Protein AF-A0A3C1WWP8-F1 (afdb_monomer_lite)

Sequence (237 aa):
AILLCWAIPAGISGGAQYQHDIFWGQTANRMVNSFAHNRPQWWYLEMAPLLIFPWFFVPSFWKLIFQRSSKRLSEGLKFSMAWFFPVFIAFSFISGKQVHYLLPIYPALTLMIASEFDRIKKILWYDHAAIALPLLAVGSVFYYLNESHHINDLAPWMNSLPIQNSFILVLGALLLFIWKVEDTISFLWKLVAANILVISILFLGVIYQTGNAYDLREVSRQIKVIEAKGLPLAYLG

Structure (mmCIF, N/CA/C/O backbone):
data_AF-A0A3C1WWP8-F1
#
_entry.id   AF-A0A3C1WWP8-F1
#
loop_
_atom_site.group_PDB
_atom_site.id
_atom_site.type_symbol
_atom_site.label_atom_id
_atom_site.label_alt_id
_atom_site.label_comp_id
_atom_site.label_asym_id
_atom_site.label_entity_id
_atom_site.label_seq_id
_atom_site.pdbx_PDB_ins_code
_atom_site.Cartn_x
_atom_site.Cartn_y
_atom_site.Cartn_z
_atom_site.occupancy
_atom_site.B_iso_or_equiv
_atom_site.auth_seq_id
_atom_site.auth_comp_id
_atom_site.auth_asym_id
_atom_site.auth_atom_id
_atom_site.pdbx_PDB_model_num
ATOM 1 N N . ALA A 1 1 ? -11.872 14.841 -26.771 1.00 65.31 1 ALA A N 1
ATOM 2 C CA . ALA A 1 1 ? -11.623 15.926 -27.744 1.00 65.31 1 ALA A CA 1
ATOM 3 C C . ALA A 1 1 ? -10.225 16.527 -27.572 1.00 65.31 1 ALA A C 1
ATOM 5 O O . ALA A 1 1 ? -9.421 16.367 -28.472 1.00 65.31 1 ALA A O 1
ATOM 6 N N . ILE A 1 2 ? -9.888 17.105 -26.411 1.00 83.12 2 ILE A N 1
ATOM 7 C CA . ILE A 1 2 ? -8.629 17.854 -26.193 1.00 83.12 2 ILE A CA 1
ATOM 8 C C . ILE A 1 2 ? -7.353 17.041 -26.493 1.00 83.12 2 ILE A C 1
ATOM 10 O O . ILE A 1 2 ? -6.503 17.511 -27.237 1.00 83.12 2 ILE A O 1
ATOM 14 N N . LEU A 1 3 ? -7.235 15.804 -25.989 1.00 85.31 3 LEU A N 1
ATOM 15 C CA . LEU A 1 3 ? -6.058 14.956 -26.255 1.00 85.31 3 LEU A CA 1
ATOM 16 C C . LEU A 1 3 ? -5.887 14.616 -27.743 1.00 85.31 3 LEU A C 1
ATOM 18 O O . LEU A 1 3 ? -4.768 14.567 -28.243 1.00 85.31 3 LEU A O 1
ATOM 22 N N . LEU A 1 4 ? -6.994 14.422 -28.463 1.00 89.12 4 LEU A N 1
ATOM 23 C CA . LEU A 1 4 ? -6.969 14.094 -29.889 1.00 89.12 4 LEU A CA 1
ATOM 24 C C . LEU A 1 4 ? -6.578 15.301 -30.747 1.00 89.12 4 LEU A C 1
ATOM 26 O O . LEU A 1 4 ? -5.902 15.118 -31.753 1.00 89.12 4 LEU A O 1
ATOM 30 N N . CYS A 1 5 ? -6.927 16.522 -30.326 1.00 92.75 5 CYS A N 1
ATOM 31 C CA . CYS A 1 5 ? -6.513 17.748 -31.014 1.00 92.75 5 CYS A CA 1
ATOM 32 C C . CYS A 1 5 ? -4.988 17.915 -31.069 1.00 92.75 5 CYS A C 1
ATOM 34 O O . CYS A 1 5 ? -4.493 18.601 -31.954 1.00 92.75 5 CYS A O 1
ATOM 36 N N . TRP A 1 6 ? -4.251 17.288 -30.149 1.00 92.75 6 TRP A N 1
ATOM 37 C CA . TRP A 1 6 ? -2.791 17.234 -30.184 1.00 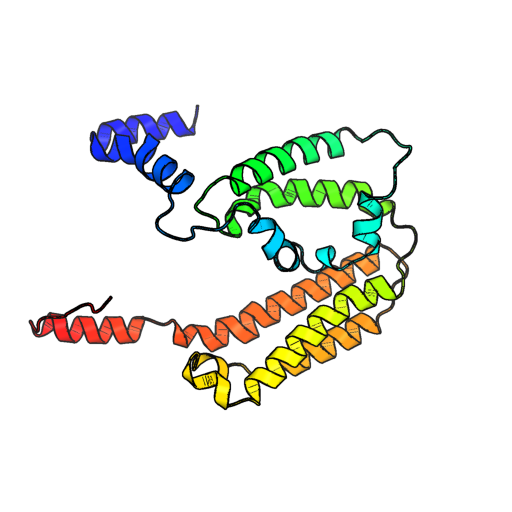92.75 6 TRP A CA 1
ATOM 38 C C . TRP A 1 6 ? -2.266 15.928 -30.799 1.00 92.75 6 TRP A C 1
ATOM 40 O O . TRP A 1 6 ? -1.397 15.965 -31.670 1.00 92.75 6 TRP A O 1
ATOM 50 N N . ALA A 1 7 ? -2.813 14.777 -30.393 1.00 89.88 7 ALA A N 1
ATOM 51 C CA . ALA A 1 7 ? -2.313 13.470 -30.820 1.00 89.88 7 ALA A CA 1
ATOM 52 C C . ALA A 1 7 ? -2.472 13.234 -32.331 1.00 89.88 7 ALA A C 1
ATOM 54 O O . ALA A 1 7 ? -1.613 12.600 -32.941 1.00 89.88 7 ALA A O 1
ATOM 55 N N . ILE A 1 8 ? -3.542 13.756 -32.948 1.00 91.00 8 ILE A N 1
ATOM 56 C CA . ILE A 1 8 ? -3.782 13.602 -34.390 1.00 91.00 8 ILE A CA 1
ATOM 57 C C . ILE A 1 8 ? -2.729 14.373 -35.209 1.00 91.00 8 ILE A C 1
ATOM 59 O O . ILE A 1 8 ? -2.048 13.725 -36.004 1.00 91.00 8 ILE A O 1
ATOM 63 N N . PRO A 1 9 ? -2.509 15.694 -35.013 1.00 93.56 9 PRO A N 1
ATOM 64 C CA . PRO A 1 9 ? -1.421 16.400 -35.694 1.00 93.56 9 PRO A CA 1
ATOM 65 C C . PRO A 1 9 ? -0.040 15.794 -35.433 1.00 93.56 9 PRO A C 1
ATOM 67 O O . PRO A 1 9 ? 0.730 15.625 -36.372 1.00 93.56 9 PRO A O 1
ATOM 70 N N . ALA A 1 10 ? 0.259 15.408 -34.187 1.00 91.44 10 ALA A N 1
ATOM 71 C CA . ALA A 1 10 ? 1.539 14.789 -33.843 1.00 91.44 10 ALA A CA 1
ATOM 72 C C . ALA A 1 10 ? 1.758 13.461 -34.589 1.00 91.44 10 ALA A C 1
ATOM 74 O O . ALA A 1 10 ? 2.837 13.230 -35.130 1.00 91.44 10 ALA A O 1
ATOM 75 N N . GLY A 1 11 ? 0.725 12.614 -34.664 1.00 91.56 11 GLY A N 1
ATOM 76 C CA . GLY A 1 11 ? 0.753 11.373 -35.437 1.00 91.56 11 GLY A CA 1
ATOM 77 C C . GLY A 1 11 ? 1.018 11.622 -36.922 1.00 91.56 11 GLY A C 1
ATOM 78 O O . GLY A 1 11 ? 1.901 10.991 -37.494 1.00 91.56 11 GLY A O 1
ATOM 79 N N . ILE A 1 12 ? 0.317 12.591 -37.523 1.00 92.81 12 ILE A N 1
ATOM 80 C CA . ILE A 1 12 ? 0.499 12.960 -38.937 1.00 92.81 12 ILE A CA 1
ATOM 81 C C . ILE A 1 12 ? 1.927 13.467 -39.193 1.00 92.81 12 ILE A C 1
ATOM 83 O O . ILE A 1 12 ? 2.562 13.052 -40.161 1.00 92.81 12 ILE A O 1
ATOM 87 N N . SER A 1 13 ? 2.458 14.334 -38.326 1.00 93.06 13 SER A N 1
ATOM 88 C CA . SER A 1 13 ? 3.805 14.899 -38.482 1.00 93.06 13 SER A CA 1
ATOM 89 C C . SER A 1 13 ? 4.936 13.903 -38.200 1.00 93.06 13 SER A C 1
ATOM 91 O O . SER A 1 13 ? 6.016 14.048 -38.765 1.00 93.06 13 SER A O 1
ATOM 93 N N . GLY A 1 14 ? 4.718 12.902 -37.341 1.00 87.75 14 GLY A N 1
ATOM 94 C CA . GLY A 1 14 ? 5.740 11.920 -36.953 1.00 87.75 14 GLY A CA 1
ATOM 95 C C . GLY A 1 14 ? 5.905 10.733 -37.912 1.00 87.75 14 GLY A C 1
ATOM 96 O O . GLY A 1 14 ? 6.805 9.916 -37.720 1.00 87.75 14 GLY A O 1
ATOM 97 N N . GLY A 1 15 ? 5.059 10.623 -38.939 1.00 91.06 15 GLY A N 1
ATOM 98 C CA . GLY A 1 15 ? 5.089 9.533 -39.916 1.00 91.06 15 GLY A CA 1
ATOM 99 C C . GLY A 1 15 ? 4.383 8.252 -39.451 1.00 91.06 15 GLY A C 1
ATOM 100 O O . GLY A 1 15 ? 3.985 8.108 -38.295 1.00 91.06 15 GLY A O 1
ATOM 101 N N . ALA A 1 16 ? 4.226 7.293 -40.372 1.00 88.62 16 ALA A N 1
ATOM 102 C CA . ALA A 1 16 ? 3.366 6.117 -40.186 1.00 88.62 16 ALA A CA 1
ATOM 103 C C . ALA A 1 16 ? 3.735 5.257 -38.963 1.00 88.62 16 ALA A C 1
ATOM 105 O O . ALA A 1 16 ? 2.846 4.798 -38.247 1.00 88.62 16 ALA A O 1
ATOM 106 N N . GLN A 1 17 ? 5.033 5.080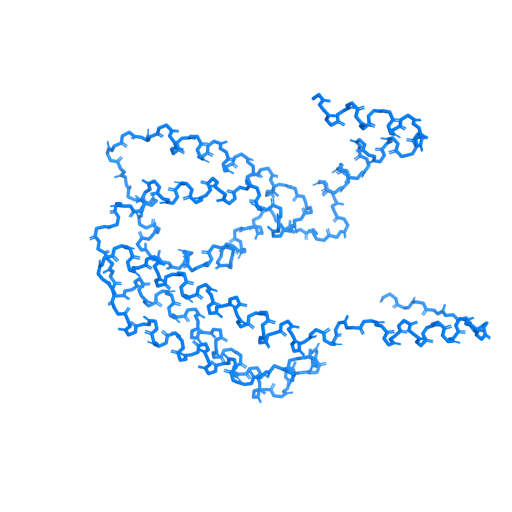 -38.692 1.00 86.38 17 GLN A N 1
ATOM 107 C CA . GLN A 1 17 ? 5.503 4.314 -37.536 1.00 86.38 17 GLN A CA 1
ATOM 108 C C . GLN A 1 17 ? 5.141 5.007 -36.215 1.00 86.38 17 GLN A C 1
ATOM 110 O O . GLN A 1 17 ? 4.566 4.388 -35.325 1.00 86.38 17 GLN A O 1
ATOM 115 N N . TYR A 1 18 ? 5.408 6.310 -36.103 1.00 86.50 18 TYR A N 1
ATOM 116 C CA . TYR A 1 18 ? 5.079 7.085 -34.907 1.00 86.50 18 TYR A CA 1
ATOM 117 C C . TYR A 1 18 ? 3.568 7.158 -34.670 1.00 86.50 18 TYR A C 1
ATOM 119 O O . TYR A 1 18 ? 3.104 6.994 -33.542 1.00 86.50 18 TYR A O 1
ATOM 127 N N . GLN A 1 19 ? 2.790 7.352 -35.738 1.00 88.06 19 GLN A N 1
ATOM 128 C CA . GLN A 1 19 ? 1.333 7.344 -35.677 1.00 88.06 19 GLN A CA 1
ATOM 129 C C . GLN A 1 19 ? 0.798 5.994 -35.187 1.00 88.06 19 GLN A C 1
ATOM 131 O O . GLN A 1 19 ? -0.071 5.950 -34.315 1.00 88.06 19 GLN A O 1
ATOM 136 N N . HIS A 1 20 ? 1.322 4.888 -35.717 1.00 85.69 20 HIS A N 1
ATOM 137 C CA . HIS A 1 20 ? 0.969 3.564 -35.227 1.00 85.69 20 HIS A CA 1
ATOM 138 C C . HIS A 1 20 ? 1.316 3.422 -33.741 1.00 85.69 20 HIS A C 1
ATOM 140 O O . HIS A 1 20 ? 0.488 2.960 -32.959 1.00 85.69 20 HIS A O 1
ATOM 146 N N . ASP A 1 21 ? 2.497 3.864 -33.317 1.00 84.06 21 ASP A N 1
ATOM 147 C CA . ASP A 1 21 ? 2.968 3.669 -31.947 1.00 84.06 21 ASP A CA 1
ATOM 148 C C . ASP A 1 21 ? 2.209 4.509 -30.912 1.00 84.06 21 ASP A C 1
ATOM 150 O O . ASP A 1 21 ? 1.897 3.990 -29.836 1.00 84.06 21 ASP A O 1
ATOM 154 N N . ILE A 1 22 ? 1.857 5.760 -31.232 1.00 84.38 22 ILE A N 1
ATOM 155 C CA . ILE A 1 22 ? 1.133 6.656 -30.316 1.00 84.38 22 ILE A CA 1
ATOM 156 C C . ILE A 1 22 ? -0.338 6.254 -30.130 1.00 84.38 22 ILE A C 1
ATOM 158 O O . ILE A 1 22 ? -0.880 6.408 -29.036 1.00 84.38 22 ILE A O 1
ATOM 162 N N . PHE A 1 23 ? -0.986 5.720 -31.171 1.00 83.38 23 PHE A N 1
ATOM 163 C CA . PHE A 1 23 ? -2.392 5.308 -31.102 1.00 83.38 23 PHE A CA 1
ATOM 164 C C . PHE A 1 23 ? -2.573 3.831 -30.743 1.00 83.38 23 PHE A C 1
ATOM 166 O O . PHE A 1 23 ? -3.596 3.471 -30.159 1.00 83.38 23 PHE A O 1
ATOM 173 N N . TRP A 1 24 ? -1.606 2.978 -31.083 1.00 75.69 24 TRP A N 1
ATOM 174 C CA . TRP A 1 24 ? -1.762 1.528 -30.997 1.00 75.69 24 TRP A CA 1
ATOM 175 C C . TRP A 1 24 ? -0.546 0.814 -30.400 1.00 75.69 24 TRP A C 1
ATOM 177 O O . TRP A 1 24 ? -0.678 0.151 -29.372 1.00 75.69 24 TRP A O 1
ATOM 187 N N . GLY A 1 25 ? 0.643 0.964 -30.988 1.00 65.50 25 GLY A N 1
ATOM 188 C CA . GLY A 1 25 ? 1.820 0.138 -30.695 1.00 65.50 25 GLY A CA 1
ATOM 189 C C . GLY A 1 25 ? 2.287 0.168 -29.236 1.00 65.50 25 GLY A C 1
ATOM 190 O O . GLY A 1 25 ? 2.638 -0.880 -28.691 1.00 65.50 25 GLY A O 1
ATOM 191 N N . GLN A 1 26 ? 2.240 1.324 -28.565 1.00 65.62 26 GLN A N 1
ATOM 192 C CA . GLN A 1 26 ? 2.641 1.438 -27.155 1.00 65.62 26 GLN A CA 1
ATOM 193 C C . GLN A 1 26 ? 1.543 0.999 -26.174 1.00 65.62 26 GLN A C 1
ATOM 195 O O . GLN A 1 26 ? 1.857 0.529 -25.082 1.00 65.62 26 GLN A O 1
ATOM 200 N N . THR A 1 27 ? 0.266 1.112 -26.548 1.00 63.62 27 THR A N 1
ATOM 201 C CA . THR A 1 27 ? -0.869 0.821 -25.655 1.00 63.62 27 THR A CA 1
ATOM 202 C C . THR A 1 27 ? -1.322 -0.634 -25.786 1.00 63.62 27 THR A C 1
ATOM 204 O O . THR A 1 27 ? -1.465 -1.324 -24.780 1.00 63.62 27 THR A O 1
ATOM 207 N N . ALA A 1 28 ? -1.477 -1.155 -27.006 1.00 62.69 28 ALA A N 1
ATOM 208 C CA . ALA A 1 28 ? -1.952 -2.519 -27.247 1.00 62.69 28 ALA A CA 1
ATOM 209 C C . ALA A 1 28 ? -0.933 -3.587 -26.805 1.00 62.69 28 ALA A C 1
ATOM 211 O O . ALA A 1 28 ? -1.295 -4.528 -26.095 1.00 62.69 28 ALA A O 1
ATOM 212 N N . ASN A 1 29 ? 0.355 -3.408 -27.132 1.00 61.41 29 ASN A N 1
ATOM 213 C CA . ASN A 1 29 ? 1.401 -4.368 -26.753 1.00 61.41 29 ASN A CA 1
ATOM 214 C C . ASN A 1 29 ? 1.619 -4.428 -25.233 1.00 61.41 29 ASN A C 1
ATOM 216 O O . ASN A 1 29 ? 1.821 -5.510 -24.687 1.00 61.41 29 ASN A O 1
ATOM 220 N N . ARG A 1 30 ? 1.510 -3.293 -24.525 1.00 61.41 30 ARG A N 1
ATOM 221 C CA . ARG A 1 30 ? 1.614 -3.249 -23.053 1.00 61.41 30 ARG A CA 1
ATOM 222 C C . ARG A 1 30 ? 0.369 -3.789 -22.344 1.00 61.41 30 ARG A C 1
ATOM 224 O O . ARG A 1 30 ? 0.475 -4.233 -21.202 1.00 61.41 30 ARG A O 1
ATOM 231 N N . MET A 1 31 ? -0.797 -3.767 -22.996 1.00 59.16 31 MET A N 1
ATOM 232 C CA . MET A 1 31 ? -2.032 -4.290 -22.410 1.00 59.16 31 MET A CA 1
ATOM 233 C C . MET A 1 31 ? -2.119 -5.816 -22.465 1.00 59.16 31 MET A C 1
ATOM 235 O O . MET A 1 31 ? -2.488 -6.430 -21.464 1.00 59.16 31 MET A O 1
ATOM 239 N N . VAL A 1 32 ? -1.728 -6.440 -23.578 1.00 60.03 32 VAL A N 1
ATOM 240 C CA . VAL A 1 32 ? -1.953 -7.883 -23.798 1.00 60.03 32 VAL A CA 1
ATOM 241 C C . VAL A 1 32 ? -0.740 -8.742 -23.431 1.00 60.03 32 VAL A C 1
ATOM 243 O O . VAL A 1 32 ? -0.907 -9.727 -22.721 1.00 60.03 32 VAL A O 1
ATOM 246 N N . ASN A 1 33 ? 0.470 -8.355 -23.848 1.00 60.59 33 ASN A N 1
ATOM 247 C CA . ASN A 1 33 ? 1.702 -9.116 -23.613 1.00 60.59 33 ASN A CA 1
ATOM 248 C C . ASN A 1 33 ? 2.842 -8.173 -23.227 1.00 60.59 33 ASN A C 1
ATOM 250 O O . ASN A 1 33 ? 3.766 -7.929 -24.005 1.00 60.59 33 ASN A O 1
ATOM 254 N N . SER A 1 34 ? 2.775 -7.608 -22.022 1.00 60.19 34 SER A N 1
ATOM 255 C CA . SER A 1 34 ? 3.854 -6.745 -21.553 1.00 60.19 34 SER A CA 1
ATOM 256 C C . SER A 1 34 ? 5.160 -7.534 -21.411 1.00 60.19 34 SER A C 1
ATOM 258 O O . SER A 1 34 ? 5.261 -8.440 -20.586 1.00 60.19 34 SER A O 1
ATOM 260 N N . PHE A 1 35 ? 6.179 -7.159 -22.190 1.00 59.97 35 PHE A N 1
ATOM 261 C CA . PHE A 1 35 ? 7.531 -7.735 -22.124 1.00 59.97 35 PHE A CA 1
ATOM 262 C C . PHE A 1 35 ? 8.200 -7.540 -20.751 1.00 59.97 35 PHE A C 1
ATOM 264 O O . PHE A 1 35 ? 9.035 -8.341 -20.347 1.00 59.97 35 PHE A O 1
ATOM 271 N N . ALA A 1 36 ? 7.813 -6.493 -20.016 1.00 59.41 36 ALA A N 1
ATOM 272 C CA . ALA A 1 36 ? 8.288 -6.191 -18.667 1.00 59.41 36 ALA A CA 1
ATOM 273 C C . ALA A 1 36 ? 7.100 -6.046 -17.703 1.00 59.41 36 ALA A C 1
ATOM 275 O O . ALA A 1 36 ? 6.040 -5.563 -18.093 1.00 59.41 36 ALA A O 1
ATOM 276 N N . HIS A 1 37 ? 7.268 -6.406 -16.428 1.00 74.00 37 HIS A N 1
ATOM 277 C CA . HIS A 1 37 ? 6.203 -6.320 -15.410 1.00 74.00 37 HIS A CA 1
ATOM 278 C C . HIS A 1 37 ? 4.937 -7.134 -15.734 1.00 74.00 37 HIS A C 1
ATOM 280 O O . HIS A 1 37 ? 3.833 -6.732 -15.364 1.00 74.00 37 HIS A O 1
ATOM 286 N N . ASN A 1 38 ? 5.088 -8.278 -16.408 1.00 83.31 38 ASN A N 1
ATOM 287 C CA . ASN A 1 38 ? 3.998 -9.235 -16.549 1.00 83.31 38 ASN A CA 1
ATOM 288 C C . ASN A 1 38 ? 3.677 -9.836 -15.172 1.00 83.31 38 ASN A C 1
ATOM 290 O O . ASN A 1 38 ? 4.540 -10.437 -14.527 1.00 83.31 38 ASN A O 1
ATOM 294 N N . ARG A 1 39 ? 2.455 -9.611 -14.691 1.00 88.62 39 ARG A N 1
ATOM 295 C CA . ARG A 1 39 ? 2.005 -10.022 -13.357 1.00 88.62 39 ARG A CA 1
ATOM 296 C C . ARG A 1 39 ? 0.637 -10.701 -13.451 1.00 88.62 39 ARG A C 1
ATOM 298 O O . ARG A 1 39 ? -0.180 -10.289 -14.284 1.00 88.62 39 ARG A O 1
ATOM 305 N N . PRO A 1 40 ? 0.343 -11.684 -12.581 1.00 91.19 40 PRO A N 1
ATOM 306 C CA . PRO A 1 40 ? -0.938 -12.384 -12.601 1.00 91.19 40 PRO A CA 1
ATOM 307 C C . PRO A 1 40 ? -2.123 -11.430 -12.393 1.00 91.19 40 PRO A C 1
ATOM 309 O O . PRO A 1 40 ? -1.973 -10.308 -11.902 1.00 91.19 40 PRO A O 1
ATOM 312 N N . GLN A 1 41 ? -3.326 -11.870 -12.765 1.00 91.88 41 GLN A N 1
ATOM 313 C CA . GLN A 1 41 ? -4.537 -11.038 -12.697 1.00 91.88 41 GLN A CA 1
ATOM 314 C C . GLN A 1 41 ? -4.888 -10.607 -11.263 1.00 91.88 41 GLN A C 1
ATOM 316 O O . GLN A 1 41 ? -5.432 -9.529 -11.053 1.00 91.88 41 GLN A O 1
ATOM 321 N N . TRP A 1 42 ? -4.510 -11.405 -10.264 1.00 94.00 42 TRP A N 1
ATOM 322 C CA . TRP A 1 42 ? -4.741 -11.137 -8.842 1.00 94.00 42 TRP A CA 1
ATOM 323 C C . TRP A 1 42 ? -3.586 -10.386 -8.153 1.00 94.00 42 TRP A C 1
ATOM 325 O O . TRP A 1 42 ? -3.624 -10.194 -6.941 1.00 94.00 42 TRP A O 1
ATOM 335 N N . TRP A 1 43 ? -2.572 -9.921 -8.892 1.00 94.88 43 TRP A N 1
ATOM 336 C CA . TRP A 1 43 ? -1.380 -9.280 -8.313 1.00 94.88 43 TRP A CA 1
ATOM 337 C C . TRP A 1 43 ? -1.695 -8.067 -7.424 1.00 94.88 43 TRP A C 1
ATOM 339 O O . TRP A 1 43 ? -1.077 -7.872 -6.382 1.00 94.88 43 TRP A O 1
ATOM 349 N N . TYR A 1 44 ? -2.697 -7.260 -7.786 1.00 94.62 44 TYR A N 1
ATOM 350 C CA . TYR A 1 44 ? -3.116 -6.139 -6.942 1.00 94.62 44 TYR A CA 1
ATOM 351 C C . TYR A 1 44 ? -3.728 -6.586 -5.606 1.00 94.62 44 TYR A C 1
ATOM 353 O O . TYR A 1 44 ? -3.620 -5.855 -4.624 1.00 94.62 44 TYR A O 1
ATOM 361 N N . LEU A 1 45 ? -4.325 -7.783 -5.543 1.00 93.62 45 LEU A N 1
ATOM 362 C CA . LEU A 1 45 ? -4.806 -8.376 -4.292 1.00 93.62 45 LEU A CA 1
ATOM 363 C C . LEU A 1 45 ? -3.636 -8.863 -3.428 1.00 93.62 45 LEU A C 1
ATOM 365 O O . LEU A 1 45 ? -3.651 -8.634 -2.223 1.00 93.62 45 LEU A O 1
ATOM 369 N N . GLU A 1 46 ? -2.601 -9.457 -4.032 1.00 95.19 46 GLU A N 1
ATOM 370 C CA . GLU A 1 46 ? -1.359 -9.826 -3.325 1.00 95.19 46 GLU A CA 1
ATOM 371 C C . GLU A 1 46 ? -0.668 -8.597 -2.724 1.00 95.19 46 GLU A C 1
ATOM 373 O O . GLU A 1 46 ? -0.139 -8.655 -1.618 1.00 95.19 46 GLU A O 1
ATOM 378 N N . MET A 1 47 ? -0.704 -7.470 -3.441 1.00 94.38 47 MET A N 1
ATOM 379 C CA . MET A 1 47 ? -0.104 -6.208 -3.004 1.00 94.38 47 MET A CA 1
ATOM 380 C C . MET A 1 47 ? -0.985 -5.418 -2.027 1.00 94.38 47 MET A C 1
ATOM 382 O O . MET A 1 47 ? -0.489 -4.495 -1.381 1.00 94.38 47 MET A O 1
ATOM 386 N N . ALA A 1 48 ? -2.266 -5.764 -1.867 1.00 93.56 48 ALA A N 1
ATOM 387 C CA . ALA A 1 48 ? -3.202 -5.033 -1.011 1.00 93.56 48 ALA A CA 1
ATOM 388 C C . ALA A 1 48 ? -2.698 -4.792 0.432 1.00 93.56 48 ALA A C 1
ATOM 390 O O . ALA A 1 48 ? -2.843 -3.659 0.899 1.00 93.56 48 ALA A O 1
ATOM 391 N N . PRO A 1 49 ? -2.044 -5.755 1.123 1.00 93.56 49 PRO A N 1
ATOM 392 C CA . PRO A 1 49 ? -1.492 -5.527 2.460 1.00 93.56 49 PRO A CA 1
ATOM 393 C C . PRO A 1 49 ? -0.504 -4.363 2.535 1.00 93.56 49 PRO A C 1
ATOM 395 O O . PRO A 1 49 ? -0.455 -3.675 3.551 1.00 93.56 49 PRO A O 1
ATOM 398 N N . LEU A 1 50 ? 0.253 -4.129 1.459 1.00 92.50 50 LEU A N 1
ATOM 399 C CA . LEU A 1 50 ? 1.199 -3.024 1.344 1.00 92.50 50 LEU A CA 1
ATOM 400 C C . LEU A 1 50 ? 0.505 -1.740 0.870 1.00 92.50 50 LEU A C 1
ATOM 402 O O . LEU A 1 50 ? 0.707 -0.675 1.443 1.00 92.50 50 LEU A O 1
ATOM 406 N N . LEU A 1 51 ? -0.333 -1.842 -0.165 1.00 92.50 51 LEU A N 1
ATOM 407 C CA . LEU A 1 51 ? -0.942 -0.697 -0.853 1.00 92.50 51 LEU A CA 1
ATOM 408 C C . LEU A 1 51 ? -1.919 0.102 -0.001 1.00 92.50 51 LEU A C 1
ATOM 410 O O . LEU A 1 51 ? -2.058 1.311 -0.199 1.00 92.50 51 LEU A O 1
ATOM 414 N N . ILE A 1 52 ? -2.626 -0.583 0.893 1.00 92.56 52 ILE A N 1
ATOM 415 C CA . ILE A 1 52 ? -3.595 0.031 1.799 1.00 92.56 52 ILE A CA 1
ATOM 416 C C . ILE A 1 52 ? -3.175 -0.163 3.257 1.00 92.56 52 ILE A C 1
ATOM 418 O O . ILE A 1 52 ? -4.012 -0.133 4.155 1.00 92.56 52 ILE A O 1
ATOM 422 N N . PHE A 1 53 ? -1.882 -0.363 3.525 1.00 93.69 53 PHE A N 1
ATOM 423 C CA . PHE A 1 53 ? -1.362 -0.325 4.889 1.00 93.69 53 PHE A CA 1
ATOM 424 C C . PHE A 1 53 ? -1.688 1.031 5.554 1.00 93.69 53 PHE A C 1
ATOM 426 O O . PHE A 1 53 ? -1.626 2.073 4.895 1.00 93.69 53 PHE A O 1
ATOM 433 N N . PRO A 1 54 ? -2.025 1.075 6.857 1.00 92.69 54 PRO A N 1
ATOM 434 C CA . PRO A 1 54 ? -2.289 -0.035 7.781 1.00 92.69 54 PRO A CA 1
ATOM 435 C C . PRO A 1 54 ? -3.727 -0.577 7.720 1.00 92.69 54 PRO A C 1
ATOM 437 O O . PRO A 1 54 ? -4.036 -1.561 8.390 1.00 92.69 54 PRO A O 1
ATOM 440 N N . TRP A 1 55 ? -4.608 0.040 6.929 1.00 91.56 55 TRP A N 1
ATOM 441 C CA . TRP A 1 55 ? -6.036 -0.282 6.838 1.00 91.56 55 TRP A CA 1
ATOM 442 C C . TRP A 1 55 ? -6.321 -1.746 6.518 1.00 91.56 55 TRP A C 1
ATOM 444 O O . TRP A 1 55 ? -7.269 -2.302 7.070 1.00 91.56 55 TRP A O 1
ATOM 454 N N . PHE A 1 56 ? -5.480 -2.388 5.696 1.00 93.62 56 PHE A N 1
ATOM 455 C CA . PHE A 1 56 ? -5.606 -3.817 5.390 1.00 93.62 56 PHE A CA 1
ATOM 456 C C . PHE A 1 56 ? -5.680 -4.690 6.643 1.00 93.62 56 PHE A C 1
ATOM 458 O O . PHE A 1 56 ? -6.369 -5.702 6.648 1.00 93.62 56 PHE A O 1
ATOM 465 N N . PHE A 1 57 ? -4.960 -4.338 7.706 1.00 94.06 57 PHE A N 1
ATOM 466 C CA . PHE A 1 57 ? -4.854 -5.210 8.868 1.00 94.06 57 PHE A CA 1
ATOM 467 C C . PHE A 1 57 ? -5.958 -4.960 9.895 1.00 94.06 57 PHE A C 1
ATOM 469 O O . PHE A 1 57 ? -6.271 -5.864 10.662 1.00 94.06 57 PHE A O 1
ATOM 476 N N . VAL A 1 58 ? -6.593 -3.784 9.898 1.00 93.44 58 VAL A N 1
ATOM 477 C CA . VAL A 1 58 ? -7.571 -3.375 10.920 1.00 93.44 58 VAL A CA 1
ATOM 478 C C . VAL A 1 58 ? -8.858 -4.219 10.830 1.00 93.44 58 VAL A C 1
ATOM 480 O O . VAL A 1 58 ? -9.642 -4.042 9.895 1.00 93.44 58 VAL A O 1
ATOM 483 N N . PRO A 1 59 ? -9.169 -5.105 11.798 1.00 92.56 59 PRO A N 1
ATOM 484 C CA . PRO A 1 59 ? -10.328 -5.991 11.680 1.00 92.56 59 PRO A CA 1
ATOM 485 C C . PRO A 1 59 ? -11.666 -5.250 11.710 1.00 92.56 59 PRO A C 1
ATOM 487 O O . PRO A 1 59 ? -12.606 -5.642 11.012 1.00 92.56 59 PRO A O 1
ATOM 490 N N . SER A 1 60 ? -11.772 -4.169 12.487 1.00 90.38 60 SER A N 1
ATOM 491 C CA . SER A 1 60 ? -12.982 -3.342 12.520 1.00 90.38 60 SER A CA 1
ATOM 492 C C . SER A 1 60 ? -13.295 -2.698 11.167 1.00 90.38 60 SER A C 1
ATOM 494 O O . SER A 1 60 ? -14.471 -2.513 10.870 1.00 90.38 60 SER A O 1
ATOM 496 N N . PHE A 1 61 ? -12.291 -2.461 10.313 1.00 88.69 61 PHE A N 1
ATOM 497 C CA . PHE A 1 61 ? -12.494 -1.992 8.942 1.00 88.69 61 PHE A CA 1
ATOM 498 C C . PHE A 1 61 ? -13.169 -3.065 8.071 1.00 88.69 61 PHE A C 1
ATOM 500 O O . PHE A 1 61 ? -14.210 -2.809 7.469 1.00 88.69 61 PHE A O 1
ATOM 507 N N . TRP A 1 62 ? -12.667 -4.303 8.080 1.00 90.31 62 TRP A N 1
ATOM 508 C CA . TRP A 1 62 ? -13.277 -5.406 7.322 1.00 90.31 62 TRP A CA 1
ATOM 509 C C . TRP A 1 62 ? -14.675 -5.773 7.813 1.00 90.31 62 TRP A C 1
ATOM 511 O O . TRP A 1 62 ? -15.549 -6.107 7.012 1.00 90.31 62 TRP A O 1
ATOM 521 N N . LYS A 1 63 ? -14.932 -5.664 9.122 1.00 88.00 63 LYS A N 1
ATOM 522 C CA . LYS A 1 63 ? -16.276 -5.879 9.676 1.00 88.00 63 LYS A CA 1
ATOM 523 C C . LYS A 1 63 ? -17.320 -4.968 9.027 1.00 88.00 63 LYS A C 1
ATOM 525 O O . LYS A 1 63 ? -18.449 -5.418 8.855 1.00 88.00 63 LYS A O 1
ATOM 530 N N . LEU A 1 64 ? -16.965 -3.746 8.623 1.00 83.88 64 LEU A N 1
ATOM 531 C CA . LEU A 1 64 ? -17.891 -2.833 7.938 1.00 83.88 64 LEU A CA 1
ATOM 532 C C . LEU A 1 64 ? -18.376 -3.377 6.593 1.00 83.88 64 LEU A C 1
ATOM 534 O O . LEU A 1 64 ? -19.540 -3.178 6.244 1.00 83.88 64 LEU A O 1
ATOM 538 N N . ILE A 1 65 ? -17.493 -4.074 5.873 1.00 80.56 65 ILE A N 1
ATOM 539 C CA . ILE A 1 65 ? -17.767 -4.652 4.553 1.00 80.56 65 ILE A CA 1
ATOM 540 C C . ILE A 1 65 ? -18.740 -5.830 4.682 1.00 80.56 65 ILE A C 1
ATOM 542 O O . ILE A 1 65 ? -19.663 -5.966 3.882 1.00 80.56 65 ILE A O 1
ATOM 546 N N . PHE A 1 66 ? -18.569 -6.665 5.712 1.00 80.50 66 PHE A N 1
ATOM 547 C CA . PHE A 1 66 ? -19.400 -7.857 5.918 1.00 80.50 66 PHE A CA 1
ATOM 548 C C . PHE A 1 66 ? -20.693 -7.587 6.699 1.00 80.50 66 PHE A C 1
ATOM 550 O O . PHE A 1 66 ? -21.653 -8.355 6.604 1.00 80.50 66 PHE A O 1
ATOM 557 N N . GLN A 1 67 ? -20.755 -6.505 7.478 1.00 81.62 67 GLN A N 1
ATOM 558 C CA . GLN A 1 67 ? -21.970 -6.126 8.191 1.00 81.62 67 GLN A CA 1
ATOM 559 C C . GLN A 1 67 ? -22.987 -5.508 7.235 1.00 81.62 67 GLN A C 1
ATOM 561 O O . GLN A 1 67 ? -22.812 -4.378 6.769 1.00 81.62 67 GLN A O 1
ATOM 566 N N . ARG A 1 68 ? -24.109 -6.212 7.031 1.00 66.06 68 ARG A N 1
ATOM 567 C CA . ARG A 1 68 ? -25.278 -5.669 6.331 1.00 66.06 68 ARG A CA 1
ATOM 568 C C . ARG A 1 68 ? -25.691 -4.338 6.955 1.00 66.06 68 ARG A C 1
ATOM 570 O O . ARG A 1 68 ? -26.124 -4.282 8.104 1.00 66.06 68 ARG A O 1
ATOM 577 N N . SER A 1 69 ? -25.583 -3.274 6.170 1.00 70.56 69 SER A N 1
ATOM 578 C CA . SER A 1 69 ? -26.249 -2.018 6.478 1.00 70.56 69 SER A CA 1
ATOM 579 C C . SER A 1 69 ? -27.722 -2.157 6.105 1.00 70.56 69 SER A C 1
ATOM 581 O O . SER A 1 69 ? -28.047 -2.529 4.980 1.00 70.56 69 SER A O 1
ATOM 583 N N . SER A 1 70 ? -28.623 -1.868 7.043 1.00 65.00 70 SER A N 1
ATOM 584 C CA . SER A 1 70 ? -30.053 -1.722 6.740 1.00 65.00 70 SER A CA 1
ATOM 585 C C . SER A 1 70 ? -30.358 -0.406 6.017 1.00 65.00 70 SER A C 1
ATOM 587 O O . SER A 1 70 ? -31.463 -0.219 5.511 1.00 65.00 70 SER A O 1
ATOM 589 N N . LYS A 1 71 ? -29.389 0.519 5.965 1.00 74.50 71 LYS A N 1
ATOM 590 C CA . LYS A 1 71 ? -29.525 1.797 5.271 1.00 74.50 71 LYS A CA 1
ATOM 591 C C . LYS A 1 71 ? -29.259 1.616 3.781 1.00 74.50 71 LYS A C 1
ATOM 593 O O . LYS A 1 71 ? -28.337 0.911 3.375 1.00 74.50 71 LYS A O 1
ATOM 598 N N . ARG A 1 72 ? -30.050 2.312 2.966 1.00 81.75 72 ARG A N 1
ATOM 599 C CA . ARG A 1 72 ? -29.810 2.441 1.527 1.00 81.75 72 ARG A CA 1
ATOM 600 C C . ARG A 1 72 ? -28.424 3.053 1.297 1.00 81.75 72 ARG A C 1
ATOM 602 O O . ARG A 1 72 ? -28.062 4.006 1.983 1.00 81.75 72 ARG A O 1
ATOM 609 N N . LEU A 1 73 ? -27.684 2.523 0.322 1.00 86.19 73 LEU A N 1
ATOM 610 C CA . LEU A 1 73 ? -26.400 3.089 -0.099 1.00 86.19 73 LEU A CA 1
ATOM 611 C C . LEU A 1 73 ? -26.591 4.558 -0.498 1.00 86.19 73 LEU A C 1
ATOM 613 O O . LEU A 1 73 ? -27.501 4.868 -1.275 1.00 86.19 73 LEU A O 1
ATOM 617 N N . SER A 1 74 ? -25.736 5.439 0.021 1.00 89.06 74 SER A N 1
ATOM 618 C CA . SER A 1 74 ? -25.717 6.847 -0.375 1.00 89.06 74 SER A CA 1
ATOM 619 C C . SER A 1 74 ? -25.302 6.983 -1.844 1.00 89.06 74 SER A C 1
ATOM 621 O O . SER A 1 74 ? -24.580 6.138 -2.377 1.00 89.06 74 SER A O 1
ATOM 623 N N . GLU A 1 75 ? -25.735 8.051 -2.518 1.00 91.50 75 GLU A N 1
ATOM 624 C CA . GLU A 1 75 ? -25.330 8.294 -3.911 1.00 91.50 75 GLU A CA 1
ATOM 625 C C . GLU A 1 75 ? -23.808 8.477 -4.041 1.00 91.50 75 GLU A C 1
ATOM 627 O O . GLU A 1 75 ? -23.211 7.984 -4.993 1.00 91.50 75 GLU A O 1
ATOM 632 N N . GLY A 1 76 ? -23.158 9.087 -3.042 1.00 91.38 76 GLY A N 1
ATOM 633 C CA . GLY A 1 76 ? -21.698 9.229 -3.000 1.00 91.38 76 GLY A CA 1
ATOM 634 C C . GLY A 1 76 ? -20.961 7.887 -2.925 1.00 91.38 76 GLY A C 1
ATOM 635 O O . GLY A 1 76 ? -19.963 7.693 -3.622 1.00 91.38 76 GLY A O 1
ATOM 636 N N . LEU A 1 77 ? -21.477 6.928 -2.147 1.00 91.19 77 LEU A N 1
ATOM 637 C CA . LEU A 1 77 ? -20.906 5.582 -2.088 1.00 91.19 77 LEU A CA 1
ATOM 638 C C . LEU A 1 77 ? -21.108 4.834 -3.410 1.00 91.19 77 LEU A C 1
ATOM 640 O O . LEU A 1 77 ? -20.158 4.251 -3.928 1.00 91.19 77 LEU A O 1
ATOM 644 N N . LYS A 1 78 ? -22.305 4.903 -4.007 1.00 93.88 78 LYS A N 1
ATOM 645 C CA . LYS A 1 78 ? -22.564 4.297 -5.326 1.00 93.88 78 LYS A CA 1
ATOM 646 C C . LYS A 1 78 ? -21.640 4.861 -6.399 1.00 93.88 78 LYS A C 1
ATOM 648 O O . LYS A 1 78 ? -21.071 4.092 -7.167 1.00 93.88 78 LYS A O 1
ATOM 653 N N . PHE A 1 79 ? -21.471 6.183 -6.430 1.00 95.44 79 PHE A N 1
ATOM 654 C CA . PHE A 1 79 ? -20.551 6.850 -7.346 1.00 95.44 79 PHE A CA 1
ATOM 655 C C . PHE A 1 79 ? -19.112 6.363 -7.144 1.00 95.44 79 PHE A C 1
ATOM 657 O O . PHE A 1 79 ? -18.449 5.974 -8.102 1.00 95.44 79 PHE A O 1
ATOM 664 N N . SER A 1 80 ? -18.652 6.303 -5.894 1.00 96.06 80 SER A N 1
ATOM 665 C CA . SER A 1 80 ? -17.291 5.856 -5.577 1.00 96.06 80 SER A CA 1
ATOM 666 C C . SER A 1 80 ? -17.064 4.389 -5.963 1.00 96.06 80 SER A C 1
ATOM 668 O O . SER A 1 80 ? -16.025 4.060 -6.528 1.00 96.06 80 SER A O 1
ATOM 670 N N . MET A 1 81 ? -18.057 3.515 -5.761 1.00 95.31 81 MET A N 1
ATOM 671 C CA . MET A 1 81 ? -18.018 2.122 -6.226 1.00 95.31 81 MET A CA 1
ATOM 672 C C . MET A 1 81 ? -17.988 2.025 -7.759 1.00 95.31 81 MET A C 1
ATOM 674 O O . MET A 1 81 ? -17.201 1.255 -8.310 1.00 95.31 81 MET A O 1
ATOM 678 N N . ALA A 1 82 ? -18.818 2.814 -8.447 1.00 96.81 82 ALA A N 1
ATOM 679 C CA . ALA A 1 82 ? -18.873 2.867 -9.908 1.00 96.81 82 ALA A CA 1
ATOM 680 C C . ALA A 1 82 ? -17.598 3.454 -10.535 1.00 96.81 82 ALA A C 1
ATOM 682 O O . ALA A 1 82 ? -17.317 3.198 -11.702 1.00 96.81 82 ALA A O 1
ATOM 683 N N . TRP A 1 83 ? -16.807 4.205 -9.769 1.00 97.19 83 TRP A N 1
ATOM 684 C CA . TRP A 1 83 ? -15.473 4.642 -10.168 1.00 97.19 83 TRP A CA 1
ATOM 685 C C . TRP A 1 83 ? -14.423 3.564 -9.869 1.00 97.19 83 TRP A C 1
ATOM 687 O O . TRP A 1 83 ? -13.704 3.133 -10.771 1.00 97.19 83 TRP A O 1
ATOM 697 N N . PHE A 1 84 ? -14.337 3.100 -8.621 1.00 97.31 84 PHE A N 1
ATOM 698 C CA . PHE A 1 84 ? -13.270 2.207 -8.177 1.00 97.31 84 PHE A CA 1
ATOM 699 C C . PHE A 1 84 ? -13.297 0.853 -8.895 1.00 97.31 84 PHE A C 1
ATOM 701 O O . PHE A 1 84 ? -12.293 0.451 -9.482 1.00 97.31 84 PHE A O 1
ATOM 708 N N . PHE A 1 85 ? -14.433 0.145 -8.868 1.00 96.69 85 PHE A N 1
ATOM 709 C CA . PHE A 1 85 ? -14.479 -1.250 -9.316 1.00 96.69 85 PHE A CA 1
ATOM 710 C C . PHE A 1 85 ? -14.208 -1.421 -10.813 1.00 96.69 85 PHE A C 1
ATOM 712 O O . PHE A 1 85 ? -13.365 -2.256 -11.139 1.00 96.69 85 PHE A O 1
ATOM 719 N N . PRO A 1 86 ? -14.825 -0.658 -11.738 1.00 96.81 86 PRO A N 1
ATOM 720 C CA . PRO A 1 86 ? -14.556 -0.842 -13.163 1.00 96.81 86 PRO A CA 1
ATOM 721 C C . PRO A 1 86 ? -13.087 -0.606 -13.517 1.00 96.81 86 PRO A C 1
ATOM 723 O O . PRO A 1 86 ? -12.502 -1.388 -14.264 1.00 96.81 86 PRO A O 1
ATOM 726 N N . VAL A 1 87 ? -12.469 0.427 -12.937 1.00 95.12 87 VAL A N 1
ATOM 727 C CA . VAL A 1 87 ? -11.065 0.761 -13.205 1.00 95.12 87 VAL A CA 1
ATOM 728 C C . VAL A 1 87 ? -10.119 -0.258 -12.562 1.00 95.12 87 VAL A C 1
ATOM 730 O O . VAL A 1 87 ? -9.186 -0.716 -13.218 1.00 95.12 87 VAL A O 1
ATOM 733 N N . PHE A 1 88 ? -10.378 -0.676 -11.319 1.00 96.12 88 PHE A N 1
ATOM 734 C CA . PHE A 1 88 ? -9.593 -1.718 -10.648 1.00 96.12 88 PHE A CA 1
ATOM 735 C C . PHE A 1 88 ? -9.644 -3.051 -11.405 1.00 96.12 88 PHE A C 1
ATOM 737 O O . PHE A 1 88 ? -8.610 -3.688 -11.617 1.00 96.12 88 PHE A O 1
ATOM 744 N N . ILE A 1 89 ? -10.836 -3.461 -11.849 1.00 95.56 89 ILE A N 1
ATOM 745 C CA . ILE A 1 89 ? -11.035 -4.688 -12.626 1.00 95.56 89 ILE A CA 1
ATOM 746 C C . ILE A 1 89 ? -10.301 -4.579 -13.967 1.00 95.56 89 ILE A C 1
ATOM 748 O O . ILE A 1 89 ? -9.537 -5.479 -14.312 1.00 95.56 89 ILE A O 1
ATOM 752 N N . ALA A 1 90 ? -10.457 -3.466 -14.691 1.00 92.56 90 ALA A N 1
ATOM 753 C CA . ALA A 1 90 ? -9.769 -3.248 -15.962 1.00 92.56 90 ALA A CA 1
ATOM 754 C C . ALA A 1 90 ? -8.239 -3.327 -15.812 1.00 92.56 90 ALA A C 1
ATOM 756 O O . ALA A 1 90 ? -7.590 -4.075 -16.542 1.00 92.56 90 ALA A O 1
ATOM 757 N N . PHE A 1 91 ? -7.658 -2.637 -14.824 1.00 91.88 91 PHE A N 1
ATOM 758 C CA . PHE A 1 91 ? -6.216 -2.702 -14.565 1.00 91.88 91 PHE A CA 1
ATOM 759 C C . PHE A 1 91 ? -5.746 -4.079 -14.082 1.00 91.88 91 PHE A C 1
ATOM 761 O O . PHE A 1 91 ? -4.624 -4.478 -14.387 1.00 91.88 91 PHE A O 1
ATOM 768 N N . SER A 1 92 ? -6.595 -4.847 -13.397 1.00 92.50 92 SER A N 1
ATOM 769 C CA . SER A 1 92 ? -6.276 -6.226 -12.998 1.00 92.50 92 SER A CA 1
ATOM 770 C C . SER A 1 92 ? -6.159 -7.173 -14.200 1.00 92.50 92 SER A C 1
ATOM 772 O O . SER A 1 92 ? -5.351 -8.104 -14.179 1.00 92.50 92 SER A O 1
ATOM 774 N N . PHE A 1 93 ? -6.892 -6.914 -15.286 1.00 90.25 93 PHE A N 1
ATOM 775 C CA . PHE A 1 93 ? -6.797 -7.704 -16.518 1.00 90.25 93 PHE A CA 1
ATOM 776 C C . PHE A 1 93 ? -5.655 -7.282 -17.453 1.00 90.25 93 PHE A C 1
ATOM 778 O O . PHE A 1 93 ? -5.223 -8.090 -18.273 1.00 90.25 93 PHE A O 1
ATOM 785 N N . ILE A 1 94 ? -5.117 -6.069 -17.309 1.00 87.94 94 ILE A N 1
ATOM 786 C CA . ILE A 1 94 ? -3.963 -5.602 -18.090 1.00 87.94 94 ILE A CA 1
ATOM 787 C C . ILE A 1 94 ? -2.694 -6.362 -17.675 1.00 87.94 94 ILE A C 1
ATOM 789 O O . ILE A 1 94 ? -2.377 -6.458 -16.491 1.00 87.94 94 ILE A O 1
ATOM 793 N N . SER A 1 95 ? -1.953 -6.914 -18.640 1.00 83.19 95 SER A N 1
ATOM 794 C CA . SER A 1 95 ? -0.764 -7.747 -18.381 1.00 83.19 95 SER A CA 1
ATOM 795 C C . SER A 1 95 ? 0.370 -6.987 -17.679 1.00 83.19 95 SER A C 1
ATOM 797 O O . SER A 1 95 ? 0.894 -7.472 -16.674 1.00 83.19 95 SER A O 1
ATOM 799 N N . GLY A 1 96 ? 0.717 -5.788 -18.159 1.00 84.81 96 GLY A N 1
ATOM 800 C CA . GLY A 1 96 ? 1.708 -4.915 -17.530 1.00 84.81 96 GLY A CA 1
ATOM 801 C C . GLY A 1 96 ? 1.145 -4.214 -16.296 1.00 84.81 96 GLY A C 1
ATOM 802 O O . GLY A 1 96 ? 0.323 -3.310 -16.429 1.00 84.81 96 GLY A O 1
ATOM 803 N N . LYS A 1 97 ? 1.601 -4.588 -15.094 1.00 88.75 97 LYS A N 1
ATOM 804 C CA . LYS A 1 97 ? 1.089 -4.018 -13.834 1.00 88.75 97 LYS A CA 1
ATOM 805 C C . LYS A 1 97 ? 2.181 -3.329 -13.031 1.00 88.75 97 LYS A C 1
ATOM 807 O O . LYS A 1 97 ? 3.244 -3.895 -12.784 1.00 88.75 97 LYS A O 1
ATOM 812 N N . GLN A 1 98 ? 1.879 -2.123 -12.561 1.00 90.25 98 GLN A N 1
ATOM 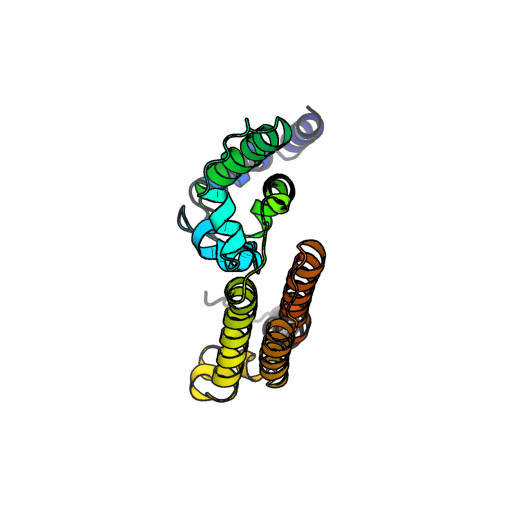813 C CA . GLN A 1 98 ? 2.680 -1.402 -11.576 1.00 90.25 98 GLN A CA 1
ATOM 814 C C . GLN A 1 98 ? 1.781 -0.798 -10.499 1.00 90.25 98 GLN A C 1
ATOM 816 O O . GLN A 1 98 ? 0.599 -0.536 -10.732 1.00 90.25 98 GLN A O 1
ATOM 821 N N . VAL A 1 99 ? 2.356 -0.570 -9.315 1.00 91.38 99 VAL A N 1
ATOM 822 C CA . VAL A 1 99 ? 1.646 -0.014 -8.152 1.00 91.38 99 VAL A CA 1
ATOM 823 C C . VAL A 1 99 ? 1.027 1.348 -8.471 1.00 91.38 99 VAL A C 1
ATOM 825 O O . VAL A 1 99 ? -0.143 1.586 -8.184 1.00 91.38 99 VAL A O 1
ATOM 828 N N . HIS A 1 100 ? 1.787 2.230 -9.123 1.00 91.50 100 HIS A N 1
ATOM 829 C CA . HIS A 1 100 ? 1.355 3.604 -9.368 1.00 91.50 100 HIS A CA 1
ATOM 830 C C . HIS A 1 100 ? 0.189 3.720 -10.366 1.00 91.50 100 HIS A C 1
ATOM 832 O O . HIS A 1 100 ? -0.466 4.758 -10.411 1.00 91.50 100 HIS A O 1
ATOM 838 N N . TYR A 1 101 ? -0.129 2.665 -11.128 1.00 91.44 101 TYR A N 1
ATOM 839 C CA . TYR A 1 101 ? -1.305 2.658 -12.008 1.00 91.44 101 TYR A CA 1
ATOM 840 C C . TYR A 1 101 ? -2.620 2.754 -11.233 1.00 91.44 101 TYR A C 1
ATOM 842 O O . TYR A 1 101 ? -3.610 3.224 -11.784 1.00 91.44 101 TYR A O 1
ATOM 850 N N . LEU A 1 102 ? -2.634 2.376 -9.950 1.00 93.75 102 LEU A N 1
ATOM 851 C CA . LEU A 1 102 ? -3.822 2.511 -9.111 1.00 93.75 102 LEU A CA 1
ATOM 852 C C . LEU A 1 102 ? -4.000 3.919 -8.524 1.00 93.75 102 LEU A C 1
ATOM 854 O O . LEU A 1 102 ? -5.072 4.201 -7.997 1.00 93.75 102 LEU A O 1
ATOM 858 N N . LEU A 1 103 ? -3.020 4.829 -8.632 1.00 93.50 103 LEU A N 1
ATOM 859 C CA . LEU A 1 103 ? -3.124 6.193 -8.080 1.00 93.50 103 LEU A CA 1
ATOM 860 C C . LEU A 1 103 ? -4.441 6.915 -8.432 1.00 93.50 103 LEU A C 1
ATOM 862 O O . LEU A 1 103 ? -5.041 7.492 -7.524 1.00 93.50 103 LEU A O 1
ATOM 866 N N . PRO A 1 104 ? -4.964 6.844 -9.675 1.00 94.19 104 PRO A N 1
ATOM 867 C CA . PRO A 1 104 ? -6.212 7.516 -10.034 1.00 94.19 104 PRO A CA 1
ATOM 868 C C . PRO A 1 104 ? -7.462 6.998 -9.306 1.00 94.19 104 PRO A C 1
ATOM 870 O O . PRO A 1 104 ? -8.467 7.703 -9.282 1.00 94.19 104 PRO A O 1
ATOM 873 N N . ILE A 1 105 ? -7.432 5.788 -8.732 1.00 95.81 105 ILE A N 1
ATOM 874 C CA . ILE A 1 105 ? -8.582 5.190 -8.030 1.00 95.81 105 ILE A CA 1
ATOM 875 C C . ILE A 1 105 ? -8.481 5.274 -6.503 1.00 95.81 105 ILE A C 1
ATOM 877 O O . ILE A 1 105 ? -9.461 4.977 -5.818 1.00 95.81 105 ILE A O 1
ATOM 881 N N . TYR A 1 106 ? -7.345 5.720 -5.953 1.00 94.38 106 TYR A N 1
ATOM 882 C CA . TYR A 1 106 ? -7.207 5.955 -4.510 1.00 94.38 106 TYR A CA 1
ATOM 883 C C . TYR A 1 106 ? -8.249 6.941 -3.960 1.00 94.38 106 TYR A C 1
ATOM 885 O O . TYR A 1 106 ? -8.826 6.626 -2.922 1.00 94.38 106 TYR A O 1
ATOM 893 N N . PRO A 1 107 ? -8.577 8.068 -4.629 1.00 96.25 107 PRO A N 1
ATOM 894 C CA . PRO A 1 107 ? -9.620 8.969 -4.140 1.00 96.25 107 PRO A CA 1
ATOM 895 C C . PRO A 1 107 ? -10.979 8.277 -3.981 1.00 96.25 107 PRO A C 1
ATOM 897 O O . PRO A 1 107 ? -11.644 8.455 -2.963 1.00 96.25 107 PRO A O 1
ATOM 900 N N . ALA A 1 108 ? -11.367 7.438 -4.947 1.00 96.50 108 ALA A N 1
ATOM 901 C CA . ALA A 1 108 ? -12.606 6.667 -4.874 1.00 96.50 108 ALA A CA 1
ATOM 902 C C . ALA A 1 108 ? -12.593 5.699 -3.684 1.00 96.50 108 ALA A C 1
ATOM 904 O O . ALA A 1 108 ? -13.560 5.644 -2.925 1.00 96.50 108 ALA A O 1
ATOM 905 N N . LEU A 1 109 ? -11.475 4.997 -3.469 1.00 94.56 109 LEU A N 1
ATOM 906 C CA . LEU A 1 109 ? -11.300 4.127 -2.307 1.00 94.56 109 LEU A CA 1
ATOM 907 C C . LEU A 1 109 ? -11.412 4.914 -0.993 1.00 94.56 109 LEU A C 1
ATOM 909 O O . LEU A 1 109 ? -12.138 4.499 -0.095 1.00 94.56 109 LEU A O 1
ATOM 913 N N . THR A 1 110 ? -10.750 6.067 -0.881 1.00 92.75 110 THR A N 1
ATOM 914 C CA . THR A 1 110 ? -10.811 6.916 0.317 1.00 92.75 110 THR A CA 1
ATOM 915 C C . THR A 1 110 ? -12.233 7.390 0.607 1.00 92.75 110 THR A C 1
ATOM 917 O O . THR A 1 110 ? -12.653 7.341 1.761 1.00 92.75 110 THR A O 1
ATOM 920 N N . LEU A 1 111 ? -12.999 7.790 -0.413 1.00 93.56 111 LEU A N 1
ATOM 921 C CA . LEU A 1 111 ? -14.403 8.183 -0.250 1.00 93.56 111 LEU A CA 1
ATOM 922 C C . LEU A 1 111 ? -15.277 7.016 0.222 1.00 93.56 111 LEU A C 1
ATOM 924 O O . LEU A 1 111 ? -16.107 7.202 1.113 1.00 93.56 111 LEU A O 1
ATOM 928 N N . MET A 1 112 ? -15.064 5.811 -0.319 1.00 92.06 112 MET A N 1
ATOM 929 C CA . MET A 1 112 ? -15.756 4.604 0.147 1.00 92.06 112 MET A CA 1
ATOM 930 C C . MET A 1 112 ? -15.465 4.344 1.628 1.00 92.06 112 MET A C 1
ATOM 932 O O . MET A 1 112 ? -16.399 4.172 2.409 1.00 92.06 112 MET A O 1
ATOM 936 N N . ILE A 1 113 ? -14.188 4.378 2.025 1.00 90.31 113 ILE A N 1
ATOM 937 C CA . ILE A 1 113 ? -13.769 4.183 3.420 1.00 90.31 113 ILE A CA 1
ATOM 938 C C . ILE A 1 113 ? -14.408 5.244 4.318 1.00 90.31 113 ILE A C 1
ATOM 940 O O . ILE A 1 113 ? -15.059 4.895 5.299 1.00 90.31 113 ILE A O 1
ATOM 944 N N . ALA A 1 114 ? -14.272 6.524 3.964 1.00 90.06 114 ALA A N 1
ATOM 945 C CA . ALA A 1 114 ? -14.792 7.640 4.748 1.00 90.06 114 ALA A CA 1
ATOM 946 C C . ALA A 1 114 ? -16.314 7.562 4.936 1.00 90.06 114 ALA A C 1
ATOM 948 O O . ALA A 1 114 ? -16.802 7.807 6.035 1.00 90.06 114 ALA A O 1
ATOM 949 N N . SER A 1 115 ? -17.060 7.159 3.900 1.00 89.38 115 SER A N 1
ATOM 950 C CA . SER A 1 115 ? -18.526 7.052 3.969 1.00 89.38 115 SER A CA 1
ATOM 951 C C . SER A 1 115 ? -19.030 6.008 4.970 1.00 89.38 115 SER A C 1
ATOM 953 O O . SER A 1 115 ? -20.147 6.121 5.473 1.00 89.38 115 SER A O 1
ATOM 955 N N . GLU A 1 116 ? -18.200 5.014 5.283 1.00 87.19 116 GLU A N 1
ATOM 956 C CA . GLU A 1 116 ? -18.546 3.908 6.173 1.00 87.19 116 GLU A CA 1
ATOM 957 C C . GLU A 1 116 ? -17.816 3.985 7.523 1.00 87.19 116 GLU A C 1
ATOM 959 O O . GLU A 1 116 ? -18.203 3.291 8.464 1.00 87.19 116 GLU A O 1
ATOM 964 N N . PHE A 1 117 ? -16.786 4.828 7.647 1.00 87.69 117 PHE A N 1
ATOM 965 C CA . PHE A 1 117 ? -15.896 4.873 8.810 1.00 87.69 117 PHE A CA 1
ATOM 966 C C . PHE A 1 117 ? -16.631 5.199 10.119 1.00 87.69 117 PHE A C 1
ATOM 968 O O . PHE A 1 117 ? -16.394 4.551 11.139 1.00 87.69 117 PHE A O 1
ATOM 975 N N . ASP A 1 118 ? -17.613 6.102 10.076 1.00 86.31 118 ASP A N 1
ATOM 976 C CA . ASP A 1 118 ? -18.414 6.501 11.246 1.00 86.31 118 ASP A CA 1
ATOM 977 C C . ASP A 1 118 ? -19.309 5.376 11.795 1.00 86.31 118 ASP A C 1
ATOM 979 O O . ASP A 1 118 ? -19.862 5.475 12.893 1.00 86.31 118 ASP A O 1
ATOM 983 N N . ARG A 1 119 ? -19.464 4.265 11.061 1.00 87.81 119 ARG A N 1
ATOM 984 C CA . ARG A 1 119 ? -20.172 3.078 11.565 1.00 87.81 119 ARG A CA 1
ATOM 985 C C . ARG A 1 119 ? -19.349 2.301 12.593 1.00 87.81 119 ARG A C 1
ATOM 987 O O . ARG A 1 119 ? -19.918 1.451 13.288 1.00 87.81 119 ARG A O 1
ATOM 994 N N . ILE A 1 120 ? -18.043 2.555 12.707 1.00 88.94 120 ILE A N 1
ATOM 995 C CA . ILE A 1 120 ? -17.191 1.931 13.722 1.00 88.94 120 ILE A CA 1
ATOM 996 C C . ILE A 1 120 ? -17.553 2.519 15.088 1.00 88.94 120 ILE A C 1
ATOM 998 O O . ILE A 1 120 ? -17.122 3.601 15.462 1.00 88.94 120 ILE A O 1
ATOM 1002 N N . LYS A 1 121 ? -18.355 1.779 15.857 1.00 87.19 121 LYS A N 1
ATOM 1003 C CA . LYS A 1 121 ? -18.819 2.230 17.180 1.00 87.19 121 LYS A CA 1
ATOM 1004 C C . LYS A 1 121 ? -17.766 2.120 18.276 1.00 87.19 121 LYS A C 1
ATOM 1006 O O . LYS A 1 121 ? -17.870 2.802 19.288 1.00 87.19 121 LYS A O 1
ATOM 1011 N N . LYS A 1 122 ? -16.831 1.181 18.135 1.00 90.12 122 LYS A N 1
ATOM 1012 C CA . LYS A 1 122 ? -15.840 0.876 19.165 1.00 90.12 122 LYS A CA 1
ATOM 1013 C C . LYS A 1 122 ? -14.570 0.339 18.533 1.00 90.12 122 LYS A C 1
ATOM 1015 O O . LYS A 1 122 ? -14.631 -0.619 17.764 1.00 90.12 122 LYS A O 1
ATOM 1020 N N . ILE A 1 123 ? -13.444 0.918 18.930 1.00 93.00 123 ILE A N 1
ATOM 1021 C CA . ILE A 1 123 ? -12.114 0.389 18.647 1.00 93.00 123 ILE A CA 1
ATOM 1022 C C . ILE A 1 123 ? -11.768 -0.644 19.718 1.00 93.00 123 ILE A C 1
ATOM 1024 O O . ILE A 1 123 ? -11.934 -0.406 20.918 1.00 93.00 123 ILE A O 1
ATOM 1028 N N . LEU A 1 124 ? -11.334 -1.826 19.294 1.00 93.19 124 LEU A N 1
ATOM 1029 C CA . LEU A 1 124 ? -11.026 -2.937 20.191 1.00 93.19 124 LEU A CA 1
ATOM 1030 C C . LEU A 1 124 ? -9.516 -3.189 20.246 1.00 93.19 124 LEU A C 1
ATOM 1032 O O . LEU A 1 124 ? -8.739 -2.699 19.431 1.00 93.19 124 LEU A O 1
ATOM 1036 N N . TRP A 1 125 ? -9.060 -3.947 21.246 1.00 93.56 125 TRP A N 1
ATOM 1037 C CA . TRP A 1 125 ? -7.625 -4.190 21.452 1.00 93.56 125 TRP A CA 1
ATOM 1038 C C . TRP A 1 125 ? -6.957 -4.842 20.229 1.00 93.56 125 TRP A C 1
ATOM 1040 O O . TRP A 1 125 ? -5.810 -4.530 19.918 1.00 93.56 125 TRP A O 1
ATOM 1050 N N . TYR A 1 126 ? -7.688 -5.698 19.507 1.00 94.06 126 TYR A N 1
ATOM 1051 C CA . TYR A 1 126 ? -7.183 -6.365 18.312 1.00 94.06 126 TYR A CA 1
ATOM 1052 C C . TYR A 1 126 ? -6.989 -5.395 17.134 1.00 94.06 126 TYR A C 1
ATOM 1054 O O . TYR A 1 126 ? -6.162 -5.672 16.276 1.00 94.06 126 TYR A O 1
ATOM 1062 N N . ASP A 1 127 ? -7.691 -4.253 17.091 1.00 94.56 127 ASP A N 1
ATOM 1063 C CA . ASP A 1 127 ? -7.481 -3.227 16.058 1.00 94.56 127 ASP A CA 1
ATOM 1064 C C . ASP A 1 127 ? -6.124 -2.549 16.255 1.00 94.56 127 ASP A C 1
ATOM 1066 O O . ASP A 1 127 ? -5.401 -2.271 15.303 1.00 94.56 127 ASP A O 1
ATOM 1070 N N . HIS A 1 128 ? -5.738 -2.353 17.515 1.00 94.75 128 HIS A N 1
ATOM 1071 C CA . HIS A 1 128 ? -4.418 -1.855 17.873 1.00 94.75 128 HIS A CA 1
ATOM 1072 C C . HIS A 1 128 ? -3.325 -2.901 17.617 1.00 94.75 128 HIS A C 1
ATOM 1074 O O . HIS A 1 128 ? -2.275 -2.567 17.067 1.00 94.75 128 HIS A O 1
ATOM 1080 N N . ALA A 1 129 ? -3.580 -4.165 17.976 1.00 95.44 129 ALA A N 1
ATOM 1081 C CA . ALA A 1 129 ? -2.659 -5.270 17.707 1.00 95.44 129 ALA A CA 1
ATOM 1082 C C . ALA A 1 129 ? -2.414 -5.444 16.203 1.00 95.44 129 ALA A C 1
ATOM 1084 O O . ALA A 1 129 ? -1.281 -5.647 15.786 1.00 95.44 129 ALA A O 1
ATOM 1085 N N . ALA A 1 130 ? -3.453 -5.305 15.384 1.00 94.19 130 ALA A N 1
ATOM 1086 C CA . ALA A 1 130 ? -3.359 -5.462 13.942 1.00 94.19 130 ALA A CA 1
ATOM 1087 C C . ALA A 1 130 ? -2.446 -4.439 13.251 1.00 94.19 130 ALA A C 1
ATOM 1089 O O . ALA A 1 130 ? -1.896 -4.737 12.198 1.00 94.19 130 ALA A O 1
ATOM 1090 N N . ILE A 1 131 ? -2.252 -3.255 13.837 1.00 95.06 131 ILE A N 1
ATOM 1091 C CA . ILE A 1 131 ? -1.289 -2.261 13.336 1.00 95.06 131 ILE A CA 1
ATOM 1092 C C . ILE A 1 131 ? 0.120 -2.595 13.839 1.00 95.06 131 ILE A C 1
ATOM 1094 O O . ILE A 1 131 ? 1.089 -2.517 13.088 1.00 95.06 131 ILE A O 1
ATOM 1098 N N . ALA A 1 132 ? 0.237 -2.970 15.114 1.00 96.19 132 ALA A N 1
ATOM 1099 C CA . ALA A 1 132 ? 1.524 -3.212 15.755 1.00 96.19 132 ALA A CA 1
ATOM 1100 C C . ALA A 1 132 ? 2.198 -4.507 15.275 1.00 96.19 132 ALA A C 1
ATOM 1102 O O . ALA A 1 132 ? 3.405 -4.516 15.067 1.00 96.19 132 ALA A O 1
ATOM 1103 N N . LEU A 1 133 ? 1.445 -5.590 15.070 1.00 96.62 133 LEU A N 1
ATOM 1104 C CA . LEU A 1 133 ? 2.000 -6.900 14.713 1.00 96.62 133 LEU A CA 1
ATOM 1105 C C . LEU A 1 133 ? 2.762 -6.896 13.377 1.00 96.62 133 LEU A C 1
ATOM 1107 O O . LEU A 1 133 ? 3.884 -7.398 13.369 1.00 96.62 133 LEU A O 1
ATOM 1111 N N . PRO A 1 134 ? 2.251 -6.310 12.273 1.00 96.25 134 PRO A N 1
ATOM 1112 C CA . PRO A 1 134 ? 3.029 -6.186 11.042 1.00 96.25 134 PRO A CA 1
ATOM 1113 C C . PRO A 1 134 ? 4.305 -5.361 11.229 1.00 96.25 134 PRO A C 1
ATOM 1115 O O . PRO A 1 134 ? 5.353 -5.740 10.717 1.00 96.25 134 PRO A O 1
ATOM 1118 N N . LEU A 1 135 ? 4.247 -4.263 11.991 1.00 97.00 135 LEU A N 1
ATOM 1119 C CA . LEU A 1 135 ? 5.420 -3.425 12.263 1.00 97.00 135 LEU A CA 1
ATOM 1120 C C . LEU A 1 135 ? 6.473 -4.169 13.094 1.00 97.00 135 LEU A C 1
ATOM 1122 O O . LEU A 1 135 ? 7.657 -4.109 12.767 1.00 97.00 135 LEU A O 1
ATOM 1126 N N . LEU A 1 136 ? 6.042 -4.908 14.123 1.00 97.31 136 LEU A N 1
ATOM 1127 C CA . LEU A 1 136 ? 6.905 -5.797 14.903 1.00 97.31 136 LEU A CA 1
ATOM 1128 C C . LEU A 1 136 ? 7.530 -6.862 14.006 1.00 97.31 136 LEU A C 1
ATOM 1130 O O . LEU A 1 136 ? 8.740 -7.039 14.045 1.00 97.31 136 LEU A O 1
ATOM 1134 N N . ALA A 1 137 ? 6.732 -7.526 13.166 1.00 96.50 137 ALA A N 1
ATOM 1135 C CA . ALA A 1 137 ? 7.216 -8.563 12.264 1.00 96.50 137 ALA A CA 1
ATOM 1136 C C . ALA A 1 137 ? 8.271 -8.020 11.289 1.00 96.50 137 ALA A C 1
ATOM 1138 O O . ALA A 1 137 ? 9.342 -8.608 11.169 1.00 96.50 137 ALA A O 1
ATOM 1139 N N . VAL A 1 138 ? 8.017 -6.876 10.644 1.00 94.69 138 VAL A N 1
ATOM 1140 C CA . VAL A 1 138 ? 8.985 -6.244 9.730 1.00 94.69 138 VAL A CA 1
ATOM 1141 C C . VAL A 1 138 ? 10.244 -5.808 10.481 1.00 94.69 138 VAL A C 1
ATOM 1143 O O . VAL A 1 138 ? 11.348 -6.069 10.007 1.00 94.69 138 VAL A O 1
ATOM 1146 N N . GLY A 1 139 ? 10.106 -5.210 11.668 1.00 95.62 139 GLY A N 1
ATOM 1147 C CA . GLY A 1 139 ? 11.247 -4.834 12.505 1.00 95.62 139 GLY A CA 1
ATOM 1148 C C . GLY A 1 139 ? 12.095 -6.038 12.928 1.00 95.62 139 GLY A C 1
ATOM 1149 O O . GLY A 1 139 ? 13.320 -5.992 12.840 1.00 95.62 139 GLY A O 1
ATOM 1150 N N . SER A 1 140 ? 11.461 -7.147 13.317 1.00 95.12 140 SER A N 1
ATOM 1151 C CA . SER A 1 140 ? 12.144 -8.401 13.653 1.00 95.12 140 SER A CA 1
ATOM 1152 C C . SER A 1 140 ? 12.822 -9.040 12.443 1.00 95.12 140 SER A C 1
ATOM 1154 O O . SER A 1 140 ? 13.938 -9.537 12.574 1.00 95.12 140 SER A O 1
ATOM 1156 N N . VAL A 1 141 ? 12.194 -8.995 11.264 1.00 92.38 141 VAL A N 1
ATOM 1157 C CA . VAL A 1 141 ? 12.818 -9.453 10.015 1.00 92.38 141 VAL A CA 1
ATOM 1158 C C . VAL A 1 141 ? 14.044 -8.602 9.699 1.00 92.38 141 VAL A C 1
ATOM 1160 O O . VAL A 1 141 ? 15.097 -9.159 9.420 1.00 92.38 141 VAL A O 1
ATOM 1163 N N . PHE A 1 142 ? 13.963 -7.273 9.805 1.00 90.75 142 PHE A N 1
ATOM 1164 C CA . PHE A 1 142 ? 15.118 -6.399 9.573 1.00 90.75 142 PHE A CA 1
ATOM 1165 C C . PHE A 1 142 ? 16.263 -6.687 10.548 1.00 90.75 142 PHE A C 1
ATOM 1167 O O . PHE A 1 142 ? 17.420 -6.711 10.137 1.00 90.75 142 PHE A O 1
ATOM 1174 N N . TYR A 1 143 ? 15.956 -6.957 11.820 1.00 92.81 143 TYR A N 1
ATOM 1175 C CA . TYR A 1 143 ? 16.958 -7.372 12.803 1.00 92.81 143 TYR A CA 1
ATOM 1176 C C . TYR A 1 143 ? 17.610 -8.704 12.412 1.00 92.81 143 TYR A C 1
ATOM 1178 O O . TYR A 1 143 ? 18.831 -8.791 12.330 1.00 92.81 143 TYR A O 1
ATOM 1186 N N . TYR A 1 144 ? 16.798 -9.716 12.094 1.00 90.75 144 TYR A N 1
ATOM 1187 C CA . TYR A 1 144 ? 17.287 -11.030 11.681 1.00 90.75 144 TYR A CA 1
ATOM 1188 C C . TYR A 1 144 ? 18.170 -10.961 10.429 1.00 90.75 144 TYR A C 1
ATOM 1190 O O . TYR A 1 144 ? 19.206 -11.618 10.382 1.00 90.75 144 TYR A O 1
ATOM 1198 N N . LEU A 1 145 ? 17.780 -10.160 9.433 1.00 86.12 145 LEU A N 1
ATOM 1199 C CA . LEU A 1 145 ? 18.544 -9.969 8.200 1.00 86.12 145 LEU A CA 1
ATOM 1200 C C . LEU A 1 145 ? 19.877 -9.246 8.437 1.00 86.12 145 LEU A C 1
ATOM 1202 O O . LEU A 1 145 ? 20.848 -9.539 7.749 1.00 86.12 145 LEU A O 1
ATOM 1206 N N . ASN A 1 146 ? 19.934 -8.324 9.399 1.00 85.38 146 ASN A N 1
ATOM 1207 C CA . ASN A 1 146 ? 21.171 -7.628 9.750 1.00 85.38 146 ASN A CA 1
ATOM 1208 C C . ASN A 1 146 ? 22.171 -8.559 10.464 1.00 85.38 146 ASN A C 1
ATOM 1210 O O . ASN A 1 146 ? 23.352 -8.554 10.127 1.00 85.38 146 ASN A O 1
ATOM 1214 N N . GLU A 1 147 ? 21.689 -9.394 11.390 1.00 85.44 147 GLU A N 1
ATOM 1215 C CA . GLU A 1 147 ? 22.509 -10.358 12.146 1.00 85.44 147 GLU A CA 1
ATOM 1216 C C . GLU A 1 147 ? 22.920 -11.584 11.309 1.00 85.44 147 GLU A C 1
ATOM 1218 O O . GLU A 1 147 ? 24.004 -12.147 11.470 1.00 85.44 147 GLU A O 1
ATOM 1223 N N . SER A 1 148 ? 22.057 -12.028 10.393 1.00 78.88 148 SER A N 1
ATOM 1224 C CA . SER A 1 148 ? 22.293 -13.231 9.589 1.00 78.88 148 SER A CA 1
ATOM 1225 C C . SER A 1 148 ? 23.210 -12.934 8.404 1.00 78.88 148 SER A C 1
ATOM 1227 O O . SER A 1 148 ? 22.767 -12.853 7.259 1.00 78.88 148 SER A O 1
ATOM 1229 N N . HIS A 1 149 ? 24.517 -12.853 8.662 1.00 66.50 149 HIS A N 1
ATOM 1230 C CA . HIS A 1 149 ? 25.546 -12.569 7.650 1.00 66.50 149 HIS A CA 1
ATOM 1231 C C . HIS A 1 149 ? 25.567 -13.527 6.438 1.00 66.50 149 HIS A C 1
ATOM 1233 O O . HIS A 1 149 ? 26.164 -13.206 5.419 1.00 66.50 149 HIS A O 1
ATOM 1239 N N . HIS A 1 150 ? 24.913 -14.692 6.522 1.00 61.16 150 HIS A N 1
ATOM 1240 C CA . HIS A 1 150 ? 24.907 -15.722 5.472 1.00 61.16 150 HIS A CA 1
ATOM 1241 C C . HIS A 1 150 ? 23.902 -15.452 4.334 1.00 61.16 150 HIS A C 1
ATOM 1243 O O . HIS A 1 150 ? 24.000 -16.066 3.277 1.00 61.16 150 HIS A O 1
ATOM 1249 N N . ILE A 1 151 ? 22.927 -14.552 4.523 1.00 59.50 151 ILE A N 1
ATOM 1250 C CA . ILE A 1 151 ? 21.931 -14.201 3.485 1.00 59.50 151 ILE A CA 1
ATOM 1251 C C . ILE A 1 151 ? 22.489 -13.121 2.528 1.00 59.50 151 ILE A C 1
ATOM 1253 O O . ILE A 1 151 ? 21.940 -12.872 1.453 1.00 59.50 151 ILE A O 1
ATOM 1257 N N . ASN A 1 152 ? 23.620 -12.508 2.886 1.00 59.12 152 ASN A N 1
ATOM 1258 C CA . ASN A 1 152 ? 24.105 -11.268 2.282 1.00 59.12 152 ASN A CA 1
ATOM 1259 C C . ASN A 1 152 ? 24.871 -11.452 0.962 1.00 59.12 152 ASN A C 1
ATOM 1261 O O . ASN A 1 152 ? 25.071 -10.468 0.252 1.00 59.12 152 ASN A O 1
ATOM 1265 N N . ASP A 1 153 ? 25.234 -12.680 0.584 1.00 68.88 153 ASP A N 1
ATOM 1266 C CA . ASP A 1 153 ? 25.986 -12.939 -0.655 1.00 68.88 153 ASP A CA 1
ATOM 1267 C C . ASP A 1 153 ? 25.158 -12.654 -1.919 1.00 68.88 153 ASP A C 1
ATOM 1269 O O . ASP A 1 153 ? 25.689 -12.197 -2.930 1.00 68.88 153 ASP A O 1
ATOM 1273 N N . LEU A 1 154 ? 23.839 -12.870 -1.859 1.00 68.38 154 LEU A N 1
ATOM 1274 C CA . LEU A 1 154 ? 22.924 -12.597 -2.976 1.00 68.38 154 LEU A CA 1
ATOM 1275 C C . LEU A 1 154 ? 22.429 -11.145 -3.004 1.00 68.38 154 LEU A C 1
ATOM 1277 O O . LEU A 1 154 ? 21.938 -10.673 -4.029 1.00 68.38 154 LEU A O 1
ATOM 1281 N N . ALA A 1 155 ? 22.542 -10.433 -1.884 1.00 76.75 155 ALA A N 1
ATOM 1282 C CA . ALA A 1 155 ? 22.060 -9.067 -1.735 1.00 76.75 155 ALA A CA 1
ATOM 1283 C C . ALA A 1 155 ? 23.004 -8.251 -0.833 1.00 76.75 155 ALA A C 1
ATOM 1285 O O . ALA A 1 155 ? 22.638 -7.899 0.290 1.00 76.75 155 ALA A O 1
ATOM 1286 N N . PRO A 1 156 ? 24.206 -7.883 -1.324 1.00 77.25 156 PRO A N 1
ATOM 1287 C CA . PRO A 1 156 ? 25.221 -7.210 -0.507 1.00 77.25 156 PRO A CA 1
ATOM 1288 C C . PRO A 1 156 ? 24.761 -5.874 0.085 1.00 77.25 156 PRO A C 1
ATOM 1290 O O . PRO A 1 156 ? 25.255 -5.457 1.131 1.00 77.25 156 PRO A O 1
ATOM 1293 N N . TRP A 1 157 ? 23.786 -5.221 -0.558 1.00 79.19 157 TRP A N 1
ATOM 1294 C CA . TRP A 1 157 ? 23.153 -3.991 -0.081 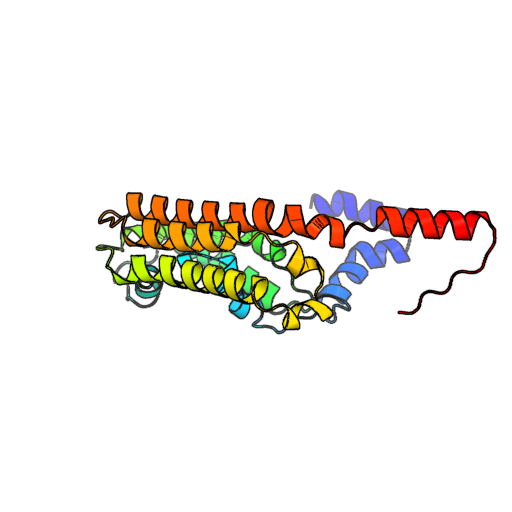1.00 79.19 157 TRP A CA 1
ATOM 1295 C C . TRP A 1 157 ? 22.433 -4.168 1.263 1.00 79.19 157 TRP A C 1
ATOM 1297 O O . TRP A 1 157 ? 22.230 -3.192 1.973 1.00 79.19 157 TRP A O 1
ATOM 1307 N N . MET A 1 158 ? 22.065 -5.389 1.660 1.00 79.25 158 MET A N 1
ATOM 1308 C CA . MET A 1 158 ? 21.440 -5.633 2.963 1.00 79.25 158 MET A CA 1
ATOM 1309 C C . MET A 1 158 ? 22.394 -5.337 4.126 1.00 79.25 158 MET A C 1
ATOM 1311 O O . MET A 1 158 ? 21.940 -4.904 5.183 1.00 79.25 158 MET A O 1
ATOM 1315 N N . ASN A 1 159 ? 23.710 -5.458 3.912 1.00 79.44 159 ASN A N 1
ATOM 1316 C CA . ASN A 1 159 ? 24.719 -5.068 4.901 1.00 79.44 159 ASN A CA 1
ATOM 1317 C C . ASN A 1 159 ? 24.717 -3.561 5.196 1.00 79.44 159 ASN A C 1
ATOM 1319 O O . ASN A 1 159 ? 25.199 -3.152 6.249 1.00 79.44 159 ASN A O 1
ATOM 1323 N N . SER A 1 160 ? 24.213 -2.727 4.278 1.00 82.81 160 SER A N 1
ATOM 1324 C CA . SER A 1 160 ? 24.134 -1.280 4.494 1.00 82.81 160 SER A CA 1
ATOM 1325 C C . SER A 1 160 ? 22.851 -0.848 5.202 1.00 82.81 160 SER A C 1
ATOM 1327 O O . SER A 1 160 ? 22.687 0.341 5.463 1.00 82.81 160 SER A O 1
ATOM 1329 N N . LEU A 1 161 ? 21.949 -1.778 5.541 1.00 85.00 161 LEU A N 1
ATOM 1330 C CA . LEU A 1 161 ? 20.761 -1.465 6.328 1.00 85.00 161 LEU A CA 1
ATOM 1331 C C . LEU A 1 161 ? 21.146 -1.213 7.796 1.00 85.00 161 LEU A C 1
ATOM 1333 O O . LEU A 1 161 ? 21.687 -2.109 8.445 1.00 85.00 161 LEU A O 1
ATOM 1337 N N . PRO A 1 162 ? 20.816 -0.046 8.373 1.00 89.12 162 PRO A N 1
ATOM 1338 C CA . PRO A 1 162 ? 21.037 0.208 9.787 1.00 89.12 162 PRO A CA 1
ATOM 1339 C C . PRO A 1 162 ? 20.166 -0.678 10.656 1.00 89.12 162 PRO A C 1
ATOM 1341 O O . PRO A 1 162 ? 18.937 -0.687 10.528 1.00 89.12 162 PRO A O 1
ATOM 1344 N N . ILE A 1 163 ? 20.792 -1.296 11.651 1.00 91.12 163 ILE A N 1
ATOM 1345 C CA . ILE A 1 163 ? 20.091 -2.035 12.700 1.00 91.12 163 ILE A CA 1
ATOM 1346 C C . ILE A 1 163 ? 19.121 -1.139 13.494 1.00 91.12 163 ILE A C 1
ATOM 1348 O O . ILE A 1 163 ? 18.113 -1.610 14.021 1.00 91.12 163 ILE A O 1
ATOM 1352 N N . GLN A 1 164 ? 19.367 0.177 13.528 1.00 93.88 164 GLN A N 1
ATOM 1353 C CA . GLN A 1 164 ? 18.492 1.172 14.151 1.00 93.88 164 GLN A CA 1
ATOM 1354 C C . GLN A 1 164 ? 17.075 1.139 13.566 1.00 93.88 164 GLN A C 1
ATOM 1356 O O . GLN A 1 164 ? 16.119 1.332 14.314 1.00 93.88 164 GLN A O 1
ATOM 1361 N N . ASN A 1 165 ? 16.913 0.844 12.269 1.00 93.31 165 ASN A N 1
ATOM 1362 C CA . ASN A 1 165 ? 15.591 0.757 11.640 1.00 93.31 165 ASN A CA 1
ATOM 1363 C C . ASN A 1 165 ? 14.727 -0.326 12.296 1.00 93.31 165 ASN A C 1
ATOM 1365 O O . ASN A 1 165 ? 13.534 -0.115 12.517 1.00 93.31 165 ASN A O 1
ATOM 1369 N N . SER A 1 166 ? 15.336 -1.458 12.655 1.00 94.56 166 SER A N 1
ATOM 1370 C CA . SER A 1 166 ? 14.674 -2.556 13.358 1.00 94.56 166 SER A CA 1
ATOM 1371 C C . SER A 1 166 ? 14.162 -2.104 14.722 1.00 94.56 166 SER A C 1
ATOM 1373 O O . SER A 1 166 ? 12.990 -2.297 15.041 1.00 94.56 166 SER A O 1
ATOM 1375 N N . PHE A 1 167 ? 15.010 -1.428 15.504 1.00 96.31 167 PHE A N 1
ATOM 1376 C CA . PHE A 1 167 ? 14.630 -0.910 16.819 1.00 96.31 167 PHE A CA 1
ATOM 1377 C C . PHE A 1 167 ? 13.563 0.183 16.731 1.00 96.31 167 PHE A C 1
ATOM 1379 O O . PHE A 1 167 ? 12.637 0.179 17.537 1.00 96.31 167 PHE A O 1
ATOM 1386 N N . ILE A 1 168 ? 13.643 1.081 15.745 1.00 96.81 168 ILE A N 1
ATOM 1387 C CA . ILE A 1 168 ? 12.638 2.130 15.523 1.00 96.81 168 ILE A CA 1
ATOM 1388 C C . ILE A 1 168 ? 11.280 1.511 15.167 1.00 96.81 168 ILE A C 1
ATOM 1390 O O . ILE A 1 168 ? 10.263 1.932 15.716 1.00 96.81 168 ILE A O 1
ATOM 1394 N N . LEU A 1 169 ? 11.249 0.493 14.300 1.00 97.19 169 LEU A N 1
ATOM 1395 C CA . LEU A 1 169 ? 10.016 -0.222 13.959 1.00 97.19 169 LEU A CA 1
ATOM 1396 C C . LEU A 1 169 ? 9.431 -0.957 15.167 1.00 97.19 169 LEU A C 1
ATOM 1398 O O . LEU A 1 169 ? 8.237 -0.828 15.432 1.00 97.19 169 LEU A O 1
ATOM 1402 N N . VAL A 1 170 ? 10.259 -1.686 15.921 1.00 97.62 170 VAL A N 1
ATOM 1403 C CA . VAL A 1 170 ? 9.810 -2.435 17.103 1.00 97.62 170 VAL A CA 1
ATOM 1404 C C . VAL A 1 170 ? 9.304 -1.489 18.190 1.00 97.62 170 VAL A C 1
ATOM 1406 O O . VAL A 1 170 ? 8.195 -1.665 18.693 1.00 97.62 170 VAL A O 1
ATOM 1409 N N . LEU A 1 171 ? 10.072 -0.449 18.522 1.00 97.88 171 LEU A N 1
ATOM 1410 C CA . LEU A 1 171 ? 9.676 0.546 19.514 1.00 97.88 171 LEU A CA 1
ATOM 1411 C C . LEU A 1 171 ? 8.425 1.304 19.062 1.00 97.88 171 LEU A C 1
ATOM 1413 O O . LEU A 1 171 ? 7.490 1.451 19.844 1.00 97.88 171 LEU A O 1
ATOM 1417 N N . GLY A 1 172 ? 8.369 1.733 17.800 1.00 97.62 172 GLY A N 1
ATOM 1418 C CA . GLY A 1 172 ? 7.201 2.391 17.222 1.00 97.62 172 GLY A CA 1
ATOM 1419 C C . GLY A 1 172 ? 5.955 1.510 17.286 1.00 97.62 172 GLY A C 1
ATOM 1420 O O . GLY A 1 172 ? 4.888 1.984 17.668 1.00 97.62 172 GLY A O 1
ATOM 1421 N N . ALA A 1 173 ? 6.087 0.213 17.009 1.00 97.56 173 ALA A N 1
ATOM 1422 C CA . ALA A 1 173 ? 4.992 -0.738 17.131 1.00 97.56 173 ALA A CA 1
ATOM 1423 C C . ALA A 1 173 ? 4.511 -0.910 18.580 1.00 97.56 173 ALA A C 1
ATOM 1425 O O . ALA A 1 173 ? 3.303 -0.935 18.817 1.00 97.56 173 ALA A O 1
ATOM 1426 N N . LEU A 1 174 ? 5.428 -0.980 19.551 1.00 97.56 174 LEU A N 1
ATOM 1427 C CA . LEU A 1 174 ? 5.092 -1.052 20.977 1.00 97.56 174 LEU A CA 1
ATOM 1428 C C . LEU A 1 174 ? 4.408 0.230 21.465 1.00 97.56 174 LEU A C 1
ATOM 1430 O O . LEU A 1 174 ? 3.372 0.154 22.124 1.00 97.56 174 LEU A O 1
ATOM 1434 N N . LEU A 1 175 ? 4.940 1.400 21.101 1.00 97.56 175 LEU A N 1
ATOM 1435 C CA . LEU A 1 175 ? 4.350 2.699 21.434 1.00 97.56 175 LEU A CA 1
ATOM 1436 C C . LEU A 1 175 ? 2.952 2.837 20.835 1.00 97.56 175 LEU A C 1
ATOM 1438 O O . LEU A 1 175 ? 2.013 3.204 21.543 1.00 97.56 175 LEU A O 1
ATOM 1442 N N . LEU A 1 176 ? 2.788 2.471 19.559 1.00 96.50 176 LEU A N 1
ATOM 1443 C CA . LEU A 1 176 ? 1.477 2.417 18.928 1.00 96.50 176 LEU A CA 1
ATOM 1444 C C . LEU A 1 176 ? 0.578 1.439 19.682 1.00 96.50 176 LEU A C 1
ATOM 1446 O O . LEU A 1 176 ? -0.535 1.810 20.013 1.00 96.50 176 LEU A O 1
ATOM 1450 N N . PHE A 1 177 ? 1.014 0.229 20.024 1.00 96.44 177 PHE A N 1
ATOM 1451 C CA . PHE A 1 177 ? 0.168 -0.725 20.748 1.00 96.44 177 PHE A CA 1
ATOM 1452 C C . PHE A 1 177 ? -0.297 -0.206 22.123 1.00 96.44 177 PHE A C 1
ATOM 1454 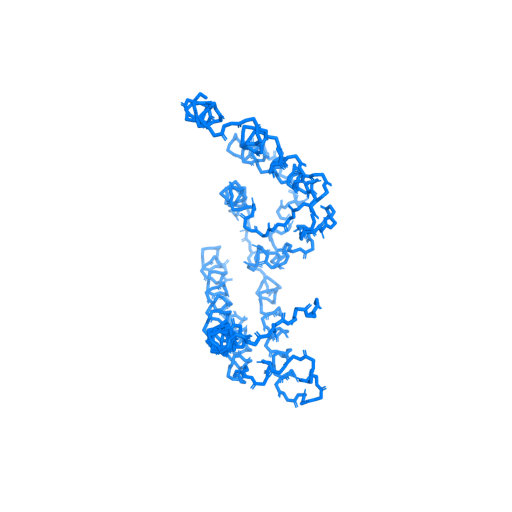O O . PHE A 1 177 ? -1.478 -0.337 22.457 1.00 96.44 177 PHE A O 1
ATOM 1461 N N . ILE A 1 178 ? 0.603 0.420 22.886 1.00 96.38 178 ILE A N 1
ATOM 1462 C CA . ILE A 1 178 ? 0.333 0.969 24.225 1.00 96.38 178 ILE A CA 1
ATOM 1463 C C . ILE A 1 178 ? -0.573 2.203 24.158 1.00 96.38 178 ILE A C 1
ATOM 1465 O O . ILE A 1 178 ? -1.407 2.385 25.048 1.00 96.38 178 ILE A O 1
ATOM 1469 N N . TRP A 1 179 ? -0.461 3.020 23.105 1.00 94.81 179 TRP A N 1
ATOM 1470 C CA . TRP A 1 179 ? -1.330 4.173 22.870 1.00 94.81 179 TRP A CA 1
ATOM 1471 C C . TRP A 1 179 ? -2.758 3.728 22.521 1.00 94.81 179 TRP A C 1
ATOM 1473 O O . TRP A 1 179 ? -3.168 3.680 21.359 1.00 94.81 179 TRP A O 1
ATOM 1483 N N . LYS A 1 180 ? -3.528 3.338 23.536 1.00 91.94 180 LYS A N 1
ATOM 1484 C CA . LYS A 1 180 ? -4.929 2.941 23.390 1.00 91.94 180 LYS A CA 1
ATOM 1485 C C . LYS A 1 180 ? -5.788 4.176 23.145 1.00 91.94 180 LYS A C 1
ATOM 1487 O O . LYS A 1 180 ? -5.719 5.140 23.899 1.00 91.94 180 LYS A O 1
ATOM 1492 N N . VAL A 1 181 ? -6.596 4.110 22.096 1.00 93.06 181 VAL A N 1
ATOM 1493 C CA . VAL A 1 181 ? -7.550 5.152 21.716 1.00 93.06 181 VAL A CA 1
ATOM 1494 C C . VAL A 1 181 ? -8.940 4.536 21.638 1.00 93.06 181 VAL A C 1
ATOM 1496 O O . VAL A 1 181 ? -9.091 3.374 21.250 1.00 93.06 181 VAL A O 1
ATOM 1499 N N . GLU A 1 182 ? -9.946 5.296 22.053 1.00 88.06 182 GLU A N 1
ATOM 1500 C CA . GLU A 1 182 ? -11.338 4.833 22.084 1.00 88.06 182 GLU A CA 1
ATOM 1501 C C . GLU A 1 182 ? -12.185 5.497 20.999 1.00 88.06 182 GLU A C 1
ATOM 1503 O O . GLU A 1 182 ? -13.098 4.866 20.463 1.00 88.06 182 GLU A O 1
ATOM 1508 N N . ASP A 1 183 ? -11.854 6.739 20.640 1.00 90.44 183 ASP A N 1
ATOM 1509 C CA . ASP A 1 183 ? -12.540 7.497 19.606 1.00 90.44 183 ASP A CA 1
ATOM 1510 C C . ASP A 1 183 ? -11.958 7.237 18.206 1.00 90.44 183 ASP A C 1
ATOM 1512 O O . ASP A 1 183 ? -10.777 6.923 18.018 1.00 90.44 183 ASP A O 1
ATOM 1516 N N . THR A 1 184 ? -12.817 7.368 17.197 1.00 90.88 184 THR A N 1
ATOM 1517 C CA . THR A 1 184 ? -12.479 7.083 15.800 1.00 90.88 184 THR A CA 1
ATOM 1518 C C . THR A 1 184 ? -11.468 8.076 15.227 1.00 90.88 184 THR A C 1
ATOM 1520 O O . THR A 1 184 ? -10.635 7.680 14.414 1.00 90.88 184 THR A O 1
ATOM 1523 N N . ILE A 1 185 ? -11.480 9.338 15.669 1.00 92.12 185 ILE A N 1
ATOM 1524 C CA . ILE A 1 185 ? -10.583 10.388 15.164 1.00 92.12 185 ILE A CA 1
ATOM 1525 C C . ILE A 1 185 ? -9.148 10.158 15.653 1.00 92.12 185 ILE A C 1
ATOM 1527 O O . ILE A 1 185 ? -8.211 10.166 14.854 1.00 92.12 185 ILE A O 1
ATOM 1531 N N . SER A 1 186 ? -8.945 9.885 16.938 1.00 93.81 186 SER A N 1
ATOM 1532 C CA . SER A 1 186 ? -7.636 9.520 17.487 1.00 93.81 186 SER A CA 1
ATOM 1533 C C . SER A 1 186 ? -7.125 8.214 16.883 1.00 93.81 186 SER A C 1
ATOM 1535 O O . SER A 1 186 ? -5.925 8.074 16.634 1.00 93.81 186 SER A O 1
ATOM 1537 N N . PHE A 1 187 ? -8.020 7.270 16.571 1.00 94.31 187 PHE A N 1
ATOM 1538 C CA . PHE A 1 187 ? -7.647 6.066 15.831 1.00 94.31 187 PHE A CA 1
ATOM 1539 C C . PHE A 1 187 ? -7.170 6.372 14.405 1.00 94.31 187 PHE A C 1
ATOM 1541 O O . PHE A 1 187 ? -6.179 5.785 13.973 1.00 94.31 187 PHE A O 1
ATOM 1548 N N . LEU A 1 188 ? -7.767 7.340 13.699 1.00 93.44 188 LEU A N 1
ATOM 1549 C CA . LEU A 1 188 ? -7.231 7.816 12.414 1.00 93.44 188 LEU A CA 1
ATOM 1550 C C . LEU A 1 188 ? -5.819 8.381 12.563 1.00 93.44 188 LEU A C 1
ATOM 1552 O O . LEU A 1 188 ? -4.929 7.997 11.803 1.00 93.44 188 LEU A O 1
ATOM 1556 N N . TRP A 1 189 ? -5.584 9.241 13.557 1.00 95.00 189 TRP A N 1
ATOM 1557 C CA . TRP A 1 189 ? -4.248 9.791 13.816 1.00 95.00 189 TRP A CA 1
ATOM 1558 C C . TRP A 1 189 ? -3.215 8.706 14.105 1.00 95.00 189 TRP A C 1
ATOM 1560 O O . TRP A 1 189 ? -2.075 8.794 13.649 1.00 95.00 189 TRP A O 1
ATOM 1570 N N . LYS A 1 190 ? -3.626 7.636 14.785 1.00 95.38 190 LYS A N 1
ATOM 1571 C CA . LYS A 1 190 ? -2.793 6.456 15.002 1.00 95.38 190 LYS A CA 1
ATOM 1572 C C . LYS A 1 190 ? -2.433 5.735 13.697 1.00 95.38 190 LYS A C 1
ATOM 1574 O O . LYS A 1 190 ? -1.273 5.370 13.509 1.00 95.38 190 LYS A O 1
ATOM 1579 N N . LEU A 1 191 ? -3.389 5.554 12.779 1.00 95.12 191 LEU A N 1
ATOM 1580 C CA . LEU A 1 191 ? -3.128 4.972 11.451 1.00 95.12 191 LEU A CA 1
ATOM 1581 C C . LEU A 1 191 ? -2.194 5.865 10.617 1.00 95.12 191 LEU A C 1
ATOM 1583 O O . LEU A 1 191 ? -1.310 5.356 9.927 1.00 95.12 191 LEU A O 1
ATOM 1587 N N . VAL A 1 192 ? -2.359 7.189 10.707 1.00 95.69 192 VAL A N 1
ATOM 1588 C CA . VAL A 1 192 ? -1.474 8.174 10.065 1.00 95.69 192 VAL A CA 1
ATOM 1589 C C . VAL A 1 192 ? -0.056 8.072 10.625 1.00 95.69 192 VAL A C 1
ATOM 1591 O O . VAL A 1 192 ? 0.891 7.968 9.850 1.00 95.69 192 VAL A O 1
ATOM 1594 N N . ALA A 1 193 ? 0.102 8.022 11.950 1.00 96.75 193 ALA A N 1
ATOM 1595 C CA . ALA A 1 193 ? 1.404 7.868 12.596 1.00 96.75 193 ALA A CA 1
ATOM 1596 C C . ALA A 1 193 ? 2.111 6.570 12.169 1.00 96.75 193 ALA A C 1
ATOM 1598 O O . ALA A 1 193 ? 3.299 6.594 11.848 1.00 96.75 193 ALA A O 1
ATOM 1599 N N . ALA A 1 194 ? 1.378 5.453 12.087 1.00 96.75 194 ALA A N 1
ATOM 1600 C CA . ALA A 1 194 ? 1.913 4.188 11.582 1.00 96.75 194 ALA A CA 1
ATOM 1601 C C . ALA A 1 194 ? 2.387 4.294 10.121 1.00 96.75 194 ALA A C 1
ATOM 1603 O O . ALA A 1 194 ? 3.456 3.790 9.782 1.00 96.75 194 ALA A O 1
ATOM 1604 N N . ASN A 1 195 ? 1.630 4.984 9.262 1.00 95.44 195 ASN A N 1
ATOM 1605 C CA . ASN A 1 195 ? 2.025 5.231 7.872 1.00 95.44 195 ASN A CA 1
ATOM 1606 C C . ASN A 1 195 ? 3.283 6.100 7.772 1.00 95.44 195 ASN A C 1
ATOM 1608 O O . ASN A 1 195 ? 4.213 5.752 7.050 1.00 95.44 195 ASN A O 1
ATOM 1612 N N . ILE A 1 196 ? 3.338 7.207 8.520 1.00 96.44 196 ILE A N 1
ATOM 1613 C CA . ILE A 1 196 ? 4.505 8.102 8.546 1.00 96.44 196 ILE A CA 1
ATOM 1614 C C . ILE A 1 196 ? 5.750 7.342 9.005 1.00 96.44 196 ILE A C 1
ATOM 1616 O O . ILE A 1 196 ? 6.813 7.508 8.406 1.00 96.44 196 ILE A O 1
ATOM 1620 N N . LEU A 1 197 ? 5.621 6.481 10.019 1.00 96.56 197 LEU A N 1
ATOM 1621 C CA . LEU A 1 197 ? 6.711 5.633 10.495 1.00 96.56 197 LEU A CA 1
ATOM 1622 C C . LEU A 1 197 ? 7.238 4.722 9.378 1.00 96.56 197 LEU A C 1
ATOM 1624 O O . LEU A 1 197 ? 8.439 4.716 9.112 1.00 96.56 197 LEU A O 1
ATOM 1628 N N . VAL A 1 198 ? 6.351 3.998 8.688 1.00 95.00 198 VAL A N 1
ATOM 1629 C CA . VAL A 1 198 ? 6.739 3.098 7.588 1.00 95.00 198 VAL A CA 1
ATOM 1630 C C . VAL A 1 198 ? 7.372 3.867 6.433 1.00 95.00 198 VAL A C 1
ATOM 1632 O O . VAL A 1 198 ? 8.440 3.481 5.965 1.00 95.00 198 VAL A O 1
ATOM 1635 N N . ILE A 1 199 ? 6.768 4.976 6.000 1.00 94.25 199 ILE A N 1
ATOM 1636 C CA . ILE A 1 199 ? 7.307 5.818 4.923 1.00 94.25 199 ILE A CA 1
ATOM 1637 C C . ILE A 1 199 ? 8.693 6.351 5.306 1.00 94.25 199 ILE A C 1
ATOM 1639 O O . ILE A 1 199 ? 9.616 6.283 4.497 1.00 94.25 199 ILE A O 1
ATOM 1643 N N . SER A 1 200 ? 8.876 6.816 6.542 1.00 94.88 200 SER A N 1
ATOM 1644 C CA . SER A 1 200 ? 10.175 7.307 7.017 1.00 94.88 200 SER A CA 1
ATOM 1645 C C . SER A 1 200 ? 11.236 6.208 6.989 1.00 94.88 200 SER A C 1
ATOM 1647 O O . SER A 1 200 ? 12.339 6.443 6.502 1.00 94.88 200 SER A O 1
ATOM 1649 N N . ILE A 1 201 ? 10.900 4.992 7.431 1.00 94.25 201 ILE A N 1
ATOM 1650 C CA . ILE A 1 201 ? 11.818 3.845 7.373 1.00 94.25 201 ILE A CA 1
ATOM 1651 C C . ILE A 1 201 ? 12.138 3.458 5.927 1.00 94.25 201 ILE A C 1
ATOM 1653 O O . ILE A 1 201 ? 13.298 3.210 5.608 1.00 94.25 201 ILE A O 1
ATOM 1657 N N . LEU A 1 202 ? 11.152 3.454 5.030 1.00 91.75 202 LEU A N 1
ATOM 1658 C CA . LEU A 1 202 ? 11.382 3.143 3.620 1.00 91.75 202 LEU A CA 1
ATOM 1659 C C . LEU A 1 202 ? 12.305 4.170 2.957 1.00 91.75 202 LEU A C 1
ATOM 1661 O O . LEU A 1 202 ? 13.275 3.780 2.315 1.00 91.75 202 LEU A O 1
ATOM 1665 N N . PHE A 1 203 ? 12.048 5.468 3.126 1.00 91.44 203 PHE A N 1
ATOM 1666 C CA . PHE A 1 203 ? 12.828 6.506 2.448 1.00 91.44 203 PHE A CA 1
ATOM 1667 C C . PHE A 1 203 ? 14.186 6.769 3.106 1.00 91.44 203 PHE A C 1
ATOM 1669 O O . PHE A 1 203 ? 15.196 6.801 2.407 1.00 91.44 203 PHE A O 1
ATOM 1676 N N . LEU A 1 204 ? 14.231 6.940 4.429 1.00 90.31 204 LEU A N 1
ATOM 1677 C CA . LEU A 1 204 ? 15.455 7.307 5.157 1.00 90.31 204 LEU A CA 1
ATOM 1678 C C . LEU A 1 204 ? 16.270 6.084 5.592 1.00 90.31 204 LEU A C 1
ATOM 1680 O O . LEU A 1 204 ? 17.497 6.143 5.672 1.00 90.31 204 LEU A O 1
ATOM 1684 N N . GLY A 1 205 ? 15.587 4.984 5.899 1.00 86.38 205 GLY A N 1
ATOM 1685 C CA . GLY A 1 205 ? 16.209 3.771 6.415 1.00 86.38 205 GLY A CA 1
ATOM 1686 C C . GLY A 1 205 ? 16.676 2.813 5.322 1.00 86.38 205 GLY A C 1
ATOM 1687 O O . GLY A 1 205 ? 17.771 2.270 5.437 1.00 86.38 205 GLY A O 1
ATOM 1688 N N . VAL A 1 206 ? 15.865 2.613 4.278 1.00 88.31 206 VAL A N 1
ATOM 1689 C CA . VAL A 1 206 ? 16.159 1.675 3.183 1.00 88.31 206 VAL A CA 1
ATOM 1690 C C . VAL A 1 206 ? 16.694 2.427 1.965 1.00 88.31 206 VAL A C 1
ATOM 1692 O O . VAL A 1 206 ? 17.886 2.357 1.689 1.00 88.31 206 VAL A O 1
ATOM 1695 N N . ILE A 1 207 ? 15.856 3.209 1.275 1.00 88.38 207 ILE A N 1
ATOM 1696 C CA . ILE A 1 207 ? 16.181 3.812 -0.031 1.00 88.38 207 ILE A CA 1
ATOM 1697 C C . ILE A 1 207 ? 17.425 4.697 0.041 1.00 88.38 207 ILE A C 1
ATOM 1699 O O . ILE A 1 207 ? 18.309 4.569 -0.803 1.00 88.38 207 ILE A O 1
ATOM 1703 N N . TYR A 1 208 ? 17.523 5.577 1.038 1.00 87.81 208 TYR A N 1
ATOM 1704 C CA . TYR A 1 208 ? 18.682 6.459 1.182 1.00 87.81 208 TYR A CA 1
ATOM 1705 C C . TYR A 1 208 ? 19.997 5.681 1.370 1.00 87.81 208 TYR A C 1
ATOM 1707 O O . TYR A 1 208 ? 21.037 6.095 0.867 1.00 87.81 208 TYR A O 1
ATOM 1715 N N . GLN A 1 209 ? 19.954 4.531 2.046 1.00 83.56 209 GLN A N 1
ATOM 1716 C CA . GLN A 1 209 ? 21.154 3.777 2.433 1.00 83.56 209 GLN A CA 1
ATOM 1717 C C . GLN A 1 209 ? 21.549 2.707 1.426 1.00 83.56 209 GLN A C 1
ATOM 1719 O O . GLN A 1 209 ? 22.725 2.374 1.282 1.00 83.56 209 GLN A O 1
ATOM 1724 N N . THR A 1 210 ? 20.569 2.185 0.697 1.00 80.94 210 THR A N 1
ATOM 1725 C CA . THR A 1 210 ? 20.783 1.215 -0.376 1.00 80.94 210 THR A CA 1
ATOM 1726 C C . THR A 1 210 ? 20.874 1.894 -1.739 1.00 80.94 210 THR A C 1
ATOM 1728 O O . THR A 1 210 ? 21.262 1.251 -2.706 1.00 80.94 210 THR A O 1
ATOM 1731 N N . GLY A 1 211 ? 20.535 3.183 -1.848 1.00 77.75 211 GLY A N 1
ATOM 1732 C CA . GLY A 1 211 ? 20.495 3.918 -3.114 1.00 77.75 211 GLY A CA 1
ATOM 1733 C C . GLY A 1 211 ? 21.830 3.919 -3.857 1.00 77.75 211 GLY A C 1
ATOM 1734 O O . GLY A 1 211 ? 21.847 3.770 -5.075 1.00 77.75 211 GLY A O 1
ATOM 1735 N N . ASN A 1 212 ? 22.950 3.968 -3.127 1.00 75.31 212 ASN A N 1
ATOM 1736 C CA . ASN A 1 212 ? 24.290 3.873 -3.716 1.00 75.31 212 ASN A CA 1
ATOM 1737 C C . ASN A 1 212 ? 24.554 2.517 -4.390 1.00 75.31 212 ASN A C 1
ATOM 1739 O O . ASN A 1 212 ? 25.321 2.464 -5.345 1.00 75.31 212 ASN A O 1
ATOM 1743 N N . ALA A 1 213 ? 23.904 1.432 -3.952 1.00 74.31 213 ALA A N 1
ATOM 1744 C CA . ALA A 1 213 ? 24.022 0.129 -4.612 1.00 74.31 213 ALA A CA 1
ATOM 1745 C C . ALA A 1 213 ? 23.392 0.122 -6.018 1.00 74.31 213 ALA A C 1
ATOM 1747 O O . ALA A 1 213 ? 23.714 -0.739 -6.831 1.00 74.31 213 ALA A O 1
ATOM 1748 N N . TYR A 1 214 ? 22.524 1.094 -6.312 1.00 76.06 214 TYR A N 1
ATOM 1749 C CA . TYR A 1 214 ? 21.894 1.293 -7.618 1.00 76.06 214 TYR A CA 1
ATOM 1750 C C . TYR A 1 214 ? 22.468 2.510 -8.365 1.00 76.06 214 TYR A C 1
ATOM 1752 O O . TYR A 1 214 ? 21.922 2.921 -9.390 1.00 76.06 214 TYR A O 1
ATOM 1760 N N . ASP A 1 215 ? 23.566 3.101 -7.875 1.00 83.06 215 ASP A N 1
ATOM 1761 C CA . ASP A 1 215 ? 24.225 4.221 -8.540 1.00 83.06 215 ASP A CA 1
ATOM 1762 C C . ASP A 1 215 ? 25.101 3.738 -9.703 1.00 83.06 215 ASP A C 1
ATOM 1764 O O . ASP A 1 215 ? 26.235 3.288 -9.539 1.00 83.06 215 ASP A O 1
ATOM 1768 N N . LEU A 1 216 ? 24.573 3.877 -10.918 1.00 87.81 216 LEU A N 1
ATOM 1769 C CA . LEU A 1 216 ? 25.262 3.483 -12.145 1.00 87.81 216 LEU A CA 1
ATOM 1770 C C . LEU A 1 216 ? 26.260 4.532 -12.654 1.00 87.81 216 LEU A C 1
ATOM 1772 O O . LEU A 1 216 ? 26.878 4.309 -13.698 1.00 87.81 216 LEU A O 1
ATOM 1776 N N . ARG A 1 217 ? 26.440 5.677 -11.976 1.00 90.31 217 ARG A N 1
ATOM 1777 C CA . ARG A 1 217 ? 27.318 6.759 -12.465 1.00 90.31 217 ARG A CA 1
ATOM 1778 C C . ARG A 1 217 ? 28.766 6.311 -12.596 1.00 90.31 217 ARG A C 1
ATOM 1780 O O . ARG A 1 217 ? 29.396 6.608 -13.609 1.00 90.31 217 ARG A O 1
ATOM 1787 N N . GLU A 1 218 ? 29.281 5.578 -11.612 1.00 87.94 218 GLU A N 1
ATOM 1788 C CA . GLU A 1 218 ? 30.674 5.124 -11.648 1.00 87.94 218 GLU A CA 1
ATOM 1789 C C . GLU A 1 218 ? 30.892 4.084 -12.749 1.00 87.94 218 GLU A C 1
ATOM 1791 O O . GLU A 1 218 ? 31.817 4.222 -13.547 1.00 87.94 218 GLU A O 1
ATOM 1796 N N . VAL A 1 219 ? 29.986 3.110 -12.871 1.00 88.88 219 VAL A N 1
ATOM 1797 C CA . VAL A 1 219 ? 30.014 2.120 -13.959 1.00 88.88 219 VAL A CA 1
ATOM 1798 C C . VAL A 1 219 ? 29.950 2.816 -15.322 1.00 88.88 219 VAL A C 1
ATOM 1800 O O . VAL A 1 219 ? 30.776 2.553 -16.192 1.00 88.88 219 VAL A O 1
ATOM 1803 N N . SER A 1 220 ? 29.038 3.778 -15.486 1.00 91.62 220 SER A N 1
ATOM 1804 C CA . SER A 1 220 ? 28.897 4.562 -16.721 1.00 91.62 220 SER A CA 1
ATOM 1805 C C . SER A 1 220 ? 30.165 5.356 -17.049 1.00 91.62 220 SER A C 1
ATOM 1807 O O . SER A 1 220 ? 30.556 5.456 -18.212 1.00 91.62 220 SER A O 1
ATOM 1809 N N . ARG A 1 221 ? 30.847 5.905 -16.034 1.00 94.62 221 ARG A N 1
ATOM 1810 C CA . ARG A 1 221 ? 32.119 6.620 -16.203 1.00 94.62 221 ARG A CA 1
ATOM 1811 C C . ARG A 1 221 ? 33.228 5.684 -16.680 1.00 94.62 221 ARG A C 1
ATOM 1813 O O . ARG A 1 221 ? 33.967 6.056 -17.588 1.00 94.62 221 ARG A O 1
ATOM 1820 N N . GLN A 1 222 ? 33.325 4.485 -16.108 1.00 92.38 222 GLN A N 1
ATOM 1821 C CA . GLN A 1 222 ? 34.308 3.478 -16.523 1.00 92.38 222 GLN A CA 1
ATOM 1822 C C . GLN A 1 222 ? 34.052 2.999 -17.957 1.00 92.38 222 GLN A C 1
ATOM 1824 O O . GLN A 1 222 ? 34.981 2.967 -18.763 1.00 92.38 222 GLN A O 1
ATOM 1829 N N . ILE A 1 223 ? 32.791 2.724 -18.307 1.00 92.75 223 ILE A N 1
ATOM 1830 C CA . ILE A 1 223 ? 32.379 2.378 -19.676 1.00 92.75 223 ILE A CA 1
ATOM 1831 C C . ILE A 1 223 ? 32.819 3.472 -20.653 1.00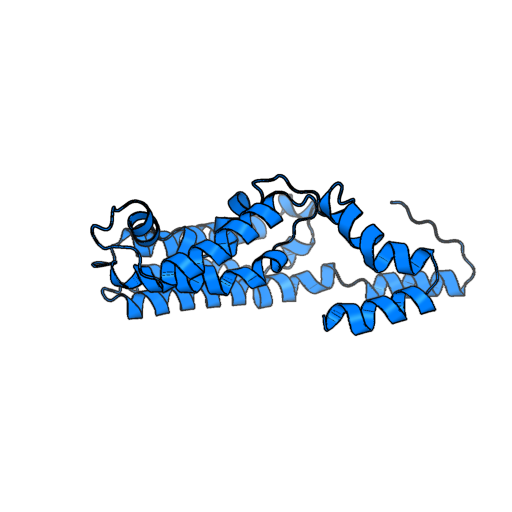 92.75 223 ILE A C 1
ATOM 1833 O O . ILE A 1 223 ? 33.517 3.184 -21.622 1.00 92.75 223 ILE A O 1
ATOM 1837 N N . LYS A 1 224 ? 32.528 4.740 -20.341 1.00 93.06 224 LYS A N 1
ATOM 1838 C CA . LYS A 1 224 ? 32.925 5.881 -21.176 1.00 93.06 224 LYS A CA 1
ATOM 1839 C C . LYS A 1 224 ? 34.443 5.987 -21.371 1.00 93.06 224 LYS A C 1
ATOM 1841 O O . LYS A 1 224 ? 34.898 6.369 -22.446 1.00 93.06 224 LYS A O 1
ATOM 1846 N N . VAL A 1 225 ? 35.246 5.666 -20.351 1.00 95.06 225 VAL A N 1
ATOM 1847 C CA . VAL A 1 225 ? 36.718 5.650 -20.465 1.00 95.06 225 VAL A CA 1
ATOM 1848 C C . VAL A 1 225 ? 37.192 4.549 -21.419 1.00 95.06 225 VAL A C 1
ATOM 1850 O O . VAL A 1 225 ? 38.154 4.761 -22.156 1.00 95.06 225 VAL A O 1
ATOM 1853 N N . ILE A 1 226 ? 36.536 3.388 -21.415 1.00 92.94 226 ILE A N 1
ATOM 1854 C CA . ILE A 1 226 ? 36.846 2.267 -22.314 1.00 92.94 226 ILE A CA 1
ATOM 1855 C C . ILE A 1 226 ? 36.443 2.616 -23.755 1.00 92.94 226 ILE A C 1
ATOM 1857 O O . ILE A 1 226 ? 37.261 2.457 -24.663 1.00 92.94 226 ILE A O 1
ATOM 1861 N N . GLU A 1 227 ? 35.249 3.189 -23.953 1.00 90.44 227 GLU A N 1
ATOM 1862 C CA . GLU A 1 227 ? 34.786 3.685 -25.260 1.00 90.44 227 GLU A CA 1
ATOM 1863 C C . GLU A 1 227 ? 35.734 4.738 -25.838 1.00 90.44 227 GLU A C 1
ATOM 1865 O O . GLU A 1 227 ? 36.124 4.655 -27.001 1.00 90.44 227 GLU A O 1
ATOM 1870 N N . ALA A 1 228 ? 36.172 5.702 -25.020 1.00 94.88 228 ALA A N 1
ATOM 1871 C CA . ALA A 1 228 ? 37.092 6.758 -25.448 1.00 94.88 228 ALA A CA 1
ATOM 1872 C C . ALA A 1 228 ? 38.469 6.224 -25.884 1.00 94.88 228 ALA A C 1
ATOM 1874 O O . ALA A 1 228 ? 39.176 6.889 -26.639 1.00 94.88 228 ALA A O 1
ATOM 1875 N N . LYS A 1 229 ? 38.854 5.026 -25.427 1.00 94.94 229 LYS A N 1
ATOM 1876 C CA . LYS A 1 229 ? 40.080 4.329 -25.846 1.00 94.94 229 LYS A CA 1
ATOM 1877 C C . LYS A 1 229 ? 39.888 3.480 -27.108 1.00 94.94 229 LYS A C 1
ATOM 1879 O O . LYS A 1 229 ? 40.839 2.833 -27.537 1.00 94.94 229 LYS A O 1
ATOM 1884 N N . GLY A 1 230 ? 38.685 3.458 -27.687 1.00 92.94 230 GLY A N 1
ATOM 1885 C CA . GLY A 1 230 ? 38.356 2.644 -28.859 1.00 92.94 230 GLY A CA 1
ATOM 1886 C C . GLY A 1 230 ? 38.348 1.139 -28.579 1.00 92.94 230 GLY A C 1
ATOM 1887 O O . GLY A 1 230 ? 38.468 0.345 -29.509 1.00 92.94 230 GLY A O 1
ATOM 1888 N N . LEU A 1 231 ? 38.248 0.736 -27.309 1.00 91.88 231 LEU A N 1
ATOM 1889 C CA . LEU A 1 231 ? 38.201 -0.672 -26.933 1.00 91.88 231 LEU A CA 1
ATOM 1890 C C . LEU A 1 231 ? 36.771 -1.212 -27.104 1.00 91.88 231 LEU A C 1
ATOM 1892 O O . LEU A 1 231 ? 35.816 -0.533 -26.721 1.00 91.88 231 LEU A O 1
ATOM 1896 N N . PRO A 1 232 ? 36.600 -2.429 -27.649 1.00 85.19 232 PRO A N 1
ATOM 1897 C CA . PRO A 1 232 ? 35.284 -3.031 -27.801 1.00 85.19 232 PRO A CA 1
ATOM 1898 C C . PRO A 1 232 ? 34.682 -3.381 -26.434 1.00 85.19 232 PRO A C 1
ATOM 1900 O O . PRO A 1 232 ? 35.353 -3.939 -25.566 1.00 85.19 232 PRO A O 1
ATOM 1903 N N . LEU A 1 233 ? 33.395 -3.081 -26.265 1.00 86.12 233 LEU A N 1
ATOM 1904 C CA . LEU A 1 233 ? 32.595 -3.439 -25.096 1.00 86.12 233 LEU A CA 1
ATOM 1905 C C . LEU A 1 233 ? 31.598 -4.532 -25.470 1.00 86.12 233 LEU A C 1
ATOM 1907 O O . LEU A 1 233 ? 30.944 -4.453 -26.509 1.00 86.12 233 LEU A O 1
ATOM 1911 N N . ALA A 1 234 ? 31.459 -5.532 -24.604 1.00 81.88 234 ALA A N 1
ATOM 1912 C CA . ALA A 1 234 ? 30.450 -6.575 -24.732 1.00 81.88 234 ALA A CA 1
ATOM 1913 C C . ALA A 1 234 ? 29.440 -6.457 -23.586 1.00 81.88 234 ALA A C 1
ATOM 1915 O O . ALA A 1 234 ? 29.825 -6.324 -22.426 1.00 81.88 234 ALA A O 1
ATOM 1916 N N . TYR A 1 235 ? 28.151 -6.522 -23.917 1.00 79.38 235 TYR A N 1
ATOM 1917 C CA . TYR A 1 235 ? 27.067 -6.632 -22.945 1.00 79.38 235 TYR A CA 1
ATOM 1918 C C . TYR A 1 235 ? 26.725 -8.114 -22.770 1.00 79.38 235 TYR A C 1
ATOM 1920 O O . TYR A 1 235 ? 26.230 -8.753 -23.700 1.00 79.38 235 TYR A O 1
ATOM 1928 N N . LEU A 1 236 ? 27.039 -8.664 -21.597 1.00 64.19 236 LEU A N 1
ATOM 1929 C CA . LEU A 1 236 ? 26.568 -9.981 -21.186 1.00 64.19 236 LEU A CA 1
ATOM 1930 C C . LEU A 1 236 ? 25.235 -9.754 -20.469 1.00 64.19 236 LEU A C 1
ATOM 1932 O O . LEU A 1 236 ? 25.225 -9.075 -19.446 1.00 64.19 236 LEU A O 1
ATOM 1936 N N . GLY A 1 237 ? 24.154 -10.241 -21.083 1.00 54.66 237 GLY A N 1
ATOM 1937 C CA . GLY A 1 237 ? 22.757 -10.014 -20.692 1.00 54.66 237 GLY A CA 1
ATOM 1938 C C . GLY A 1 237 ? 22.493 -10.027 -19.197 1.00 54.66 237 GLY A C 1
ATOM 1939 O O . GLY A 1 237 ? 22.855 -11.043 -18.563 1.00 54.66 237 GLY A O 1
#

pLDDT: mean 87.92, std 9.94, range [54.66, 97.88]

Radius of gyration: 23.97 Å; chains: 1; bounding box: 70×34×64 Å

Secondary structure (DSSP, 8-state):
-HHHHHHHHHHHHHHHHHHHIIIIIHHHHHHH--SSSB--TTHHHHHHHHHTTTTTT-HHHHHHHHS--SSPPPHHHHHHHHHHHHHHHHHHHSSB--GGGGGGGHHHHHHHHHHHHTT-----HHHHHHHHHHHHHHHHHHHHHHH-GGGTTS-GGGGGS-HHHHHHHHHHHHHHHHS---SHHHHHHHHHHHHHHHHHIIIIIIIHHHGGGG--HHHHHHHHHHHHTT-------

Foldseek 3Di:
DVVCVPLVVVLVVVDDVSVCCSVPVVPPCQFQPNPPQQDALCVVVVCVVVLPPPLVQQVLLVVLVVDDDPDDDDPLLVVLCVQQVVQSNSQSNGRRDDSCSCVVSVVSVVSNSVVRLVVSQWRDLSSLVSLLVVLLVVLVVLLCLCPPPPVCPVPVLSVQFDNVLSVLSNVLSVVSSVPDDTDSVVVVVSRVSSVVSVVCCVVVRRCVRSVVVVDCPVVVVVVVVCVVVVHDDDDDD